Protein AF-A0A6H1ZLU0-F1 (afdb_monomer)

Foldseek 3Di:
DVVLLLLLLCCQLVCLVCQVVLCVLVVHDRDPHSVSSNVVSVVVNVCVVVVVADPVSVVSSVVSSVVCVVVSVVVVVVVVVVVVVVVVVVVVVVVVVVVVVVVVVVVLDPVVVVVLVVVLVVLVVVLVCLVPVVVVVLVVCVVVPPDPVVSVVSVVVSVVVNCVSVVVSVVSVVSVVVVVVCCVVCVVCNPVPVVCVVVVVVVD

Sequence (204 aa):
MAPLILAGLSLLPKIPAIWASVAGLFGKKVPDSIEAAGKLAEELTAVVTSGNISPEAKVELEKIMASHEEEMAKIALEEKRLALEGTKLEYKDVQGVRDLEIAAYQTGDEYIARTRPKLLRDMWTAIRIFIFYVPLCVIAGHTIGLSASVLLAFIGVVEWIGGWLFGTFGAAYLGYSAARSVDKKNPNFKNGSGIINKVVKNLS

Radius of gyration: 28.6 Å; Cα contacts (8 Å, |Δi|>4): 85; chains: 1; bounding box: 48×66×69 Å

Mean predicted aligned error: 15.42 Å

Solvent-accessible surface area (backbone atoms only — not comparable to full-atom values): 11395 Å² total; per-residue (Å²): 119,69,66,60,55,52,55,44,36,74,44,37,45,79,38,73,85,50,36,56,61,56,19,56,72,71,75,44,76,60,57,92,46,52,68,49,26,43,53,50,26,53,55,48,48,51,36,59,73,71,60,75,55,55,74,67,55,49,54,52,50,48,51,58,43,60,77,40,42,71,58,53,51,50,53,55,51,50,51,53,49,52,52,52,49,53,53,48,48,56,52,47,55,55,47,53,55,49,51,54,49,52,52,63,61,69,67,68,48,65,67,60,68,60,45,53,66,48,53,53,51,52,49,53,48,52,50,52,50,47,69,58,48,50,60,50,51,53,52,51,42,54,75,74,63,56,53,70,69,58,53,52,54,50,50,54,54,49,52,53,52,46,52,53,54,55,48,52,47,50,54,54,49,50,53,51,51,54,51,52,52,49,48,67,78,38,70,73,55,87,50,77,64,58,61,54,58,53,53,51,61,73,74,105

Organism: NCBI:txid1070528

Structure (mmCIF, N/CA/C/O backbone):
data_AF-A0A6H1ZLU0-F1
#
_entry.id   AF-A0A6H1ZLU0-F1
#
loop_
_atom_site.group_PDB
_atom_site.id
_atom_site.type_symbol
_atom_site.label_atom_id
_atom_site.label_alt_id
_atom_site.label_comp_id
_atom_site.label_asym_id
_atom_site.label_entity_id
_atom_site.label_seq_id
_atom_site.pdbx_PDB_ins_code
_atom_site.Cartn_x
_atom_site.Cartn_y
_atom_site.Cartn_z
_atom_site.occupancy
_atom_site.B_iso_or_equiv
_atom_site.auth_seq_id
_atom_site.auth_comp_id
_atom_site.auth_asym_id
_atom_site.auth_atom_id
_atom_site.pdbx_PDB_model_num
ATOM 1 N N . MET A 1 1 ? -9.840 -2.701 32.305 1.00 50.56 1 MET A N 1
ATOM 2 C CA . MET A 1 1 ? -10.477 -1.380 32.509 1.00 50.56 1 MET A CA 1
ATOM 3 C C . MET A 1 1 ? -10.082 -0.368 31.430 1.00 50.56 1 MET A C 1
ATOM 5 O O . MET A 1 1 ? -10.958 0.030 30.684 1.00 50.56 1 MET A O 1
ATOM 9 N N . ALA A 1 2 ? -8.795 -0.060 31.209 1.00 60.59 2 ALA A N 1
ATOM 10 C CA . ALA A 1 2 ? -8.358 0.810 30.097 1.00 60.59 2 ALA A CA 1
ATOM 11 C C . ALA A 1 2 ? -8.790 0.416 28.652 1.00 60.59 2 ALA A C 1
ATOM 13 O O . ALA A 1 2 ? -9.053 1.328 27.871 1.00 60.59 2 ALA A O 1
ATOM 14 N N . PRO A 1 3 ? -8.902 -0.874 28.254 1.00 70.31 3 PRO A N 1
ATOM 15 C CA . PRO A 1 3 ? -9.178 -1.211 26.853 1.00 70.31 3 PRO A CA 1
ATOM 16 C C . PRO A 1 3 ? -10.593 -0.848 26.382 1.00 70.31 3 PRO A C 1
ATOM 18 O O . PRO A 1 3 ? -10.756 -0.545 25.207 1.00 70.31 3 PRO A O 1
ATOM 21 N N . LEU A 1 4 ? -11.593 -0.827 27.274 1.00 73.75 4 LEU A N 1
ATOM 22 C CA . LEU A 1 4 ? -12.964 -0.437 26.914 1.00 73.75 4 LEU A CA 1
ATOM 23 C C . LEU A 1 4 ? -13.051 1.070 26.632 1.00 73.75 4 LEU A C 1
ATOM 25 O O . LEU A 1 4 ? -13.640 1.481 25.641 1.00 73.75 4 LEU A O 1
ATOM 29 N N . ILE A 1 5 ? -12.401 1.884 27.471 1.00 78.38 5 ILE A N 1
ATOM 30 C CA . ILE A 1 5 ? -12.330 3.341 27.295 1.00 78.38 5 ILE A CA 1
ATOM 31 C C . ILE A 1 5 ? -11.615 3.684 25.986 1.00 78.38 5 ILE A C 1
ATOM 33 O O . ILE A 1 5 ? -12.104 4.503 25.218 1.00 78.38 5 ILE A O 1
ATOM 37 N N . LEU A 1 6 ? -10.472 3.047 25.717 1.00 81.75 6 LEU A N 1
ATOM 38 C CA . LEU A 1 6 ? -9.698 3.301 24.501 1.00 81.75 6 LEU A CA 1
ATOM 39 C C . LEU A 1 6 ? -10.458 2.870 23.237 1.00 81.75 6 LEU A C 1
ATOM 41 O O . LEU A 1 6 ? -10.492 3.624 22.268 1.00 81.75 6 LEU A O 1
ATOM 45 N N . ALA A 1 7 ? -11.115 1.706 23.263 1.00 79.38 7 ALA A N 1
ATOM 46 C CA . ALA A 1 7 ? -11.955 1.245 22.157 1.00 79.38 7 ALA A CA 1
ATOM 47 C C . ALA A 1 7 ? -13.176 2.153 21.934 1.00 79.38 7 ALA A C 1
ATOM 49 O O . ALA A 1 7 ? -13.537 2.446 20.795 1.00 79.38 7 ALA A O 1
ATOM 50 N N . GLY A 1 8 ? -13.791 2.644 23.010 1.00 80.31 8 GLY A N 1
ATOM 51 C CA . GLY A 1 8 ? -14.908 3.576 22.907 1.00 80.31 8 GLY A CA 1
ATOM 52 C C . GLY A 1 8 ? -14.498 4.948 22.381 1.00 80.31 8 GLY A C 1
ATOM 53 O O . GLY A 1 8 ? -15.178 5.505 21.523 1.00 80.31 8 GLY A O 1
ATOM 54 N N . LEU A 1 9 ? -13.336 5.462 22.798 1.00 85.44 9 LEU A N 1
ATOM 55 C CA . LEU A 1 9 ? -12.782 6.705 22.256 1.00 85.44 9 LEU A CA 1
ATOM 56 C C . LEU A 1 9 ? -12.446 6.579 20.766 1.00 85.44 9 LEU A C 1
ATOM 58 O O . LEU A 1 9 ? -12.761 7.491 20.009 1.00 85.44 9 LEU A O 1
ATOM 62 N N . SER A 1 10 ? -11.901 5.448 20.305 1.00 85.06 10 SER A N 1
ATOM 63 C CA . SER A 1 10 ? -11.643 5.245 18.870 1.00 85.06 10 SER A CA 1
ATOM 64 C C . SER A 1 10 ? -12.917 5.201 18.018 1.00 85.06 10 SER A C 1
ATOM 66 O O . SER A 1 10 ? -12.878 5.511 16.830 1.00 85.06 10 SER A O 1
ATOM 68 N N . LEU A 1 11 ? -14.054 4.847 18.625 1.00 85.81 11 LEU A N 1
ATOM 69 C CA . LEU A 1 11 ? -15.366 4.813 17.975 1.00 85.81 11 LEU A CA 1
ATOM 70 C C . LEU A 1 11 ? -16.158 6.116 18.143 1.00 85.81 11 LEU A C 1
ATOM 72 O O . LEU A 1 11 ? -17.200 6.272 17.505 1.00 85.81 11 LEU A O 1
ATOM 76 N N . LEU A 1 12 ? -15.653 7.078 18.927 1.00 85.75 12 LEU A N 1
ATOM 77 C CA . LEU A 1 12 ? -16.285 8.377 19.165 1.00 85.75 12 LEU A CA 1
ATOM 78 C C . LEU A 1 12 ? -16.767 9.051 17.870 1.00 85.75 12 LEU A C 1
ATOM 80 O O . LEU A 1 12 ? -17.922 9.465 17.842 1.00 85.75 12 LEU A O 1
ATOM 84 N N . PRO A 1 13 ? -15.996 9.108 16.763 1.00 87.50 13 PRO A N 1
ATOM 85 C CA . PRO A 1 13 ? -16.440 9.793 15.544 1.00 87.50 13 PRO A CA 1
ATOM 86 C C . PRO A 1 13 ? -17.675 9.167 14.885 1.00 87.50 13 PRO A C 1
ATOM 88 O O . PRO A 1 13 ? -18.317 9.806 14.056 1.00 87.50 13 PRO A O 1
ATOM 91 N N . LYS A 1 14 ? -18.002 7.921 15.242 1.00 85.69 14 LYS A N 1
ATOM 92 C CA . LYS A 1 14 ? -19.082 7.122 14.654 1.00 85.69 14 LYS A CA 1
ATOM 93 C C . LYS A 1 14 ? -20.323 7.038 15.537 1.00 85.69 14 LYS A C 1
ATOM 95 O O . LYS A 1 14 ? -21.341 6.539 15.072 1.00 85.69 14 LYS A O 1
ATOM 100 N N . ILE A 1 15 ? -20.256 7.548 16.769 1.00 87.25 15 ILE A N 1
ATOM 101 C CA . ILE A 1 15 ? -21.367 7.535 17.727 1.00 87.25 15 ILE A CA 1
ATOM 102 C C . ILE A 1 15 ? -21.670 8.980 18.151 1.00 87.25 15 ILE A C 1
ATOM 104 O O . ILE A 1 15 ? -21.180 9.449 19.179 1.00 87.25 15 ILE A O 1
ATOM 108 N N . PRO A 1 16 ? -22.489 9.724 17.383 1.00 86.56 16 PRO A N 1
ATOM 109 C CA . PRO A 1 16 ? -22.849 11.101 17.723 1.00 86.56 16 PRO A CA 1
ATOM 110 C C . PRO A 1 16 ? -23.526 11.241 19.091 1.00 86.56 16 PRO A C 1
ATOM 112 O O . PRO A 1 16 ? -23.389 12.269 19.753 1.00 86.56 16 PRO A O 1
ATOM 115 N N . ALA A 1 17 ? -24.218 10.190 19.545 1.00 86.69 17 ALA A N 1
ATOM 116 C CA . ALA A 1 17 ? -24.930 10.169 20.819 1.00 86.69 17 ALA A CA 1
ATOM 117 C C . ALA A 1 17 ? -24.014 10.399 22.037 1.00 86.69 17 ALA A C 1
ATOM 119 O O . ALA A 1 17 ? -24.446 11.008 23.015 1.00 86.69 17 ALA A O 1
ATOM 120 N N . ILE A 1 18 ? -22.739 9.990 21.968 1.00 87.50 18 ILE A N 1
ATOM 121 C CA . ILE A 1 18 ? -21.785 10.149 23.080 1.00 87.50 18 ILE A CA 1
ATOM 122 C C . ILE A 1 18 ? -20.974 11.445 23.012 1.00 87.50 18 ILE A C 1
ATOM 124 O O . ILE A 1 18 ? -20.278 11.775 23.972 1.00 87.50 18 ILE A O 1
ATOM 128 N N . TRP A 1 19 ? -21.074 12.221 21.927 1.00 88.81 19 TRP A N 1
ATOM 129 C CA . TRP A 1 19 ? -20.281 13.441 21.735 1.00 88.81 19 TRP A CA 1
ATOM 130 C C . TRP A 1 19 ? -20.508 14.465 22.840 1.00 88.81 19 TRP A C 1
ATOM 132 O O . TRP A 1 19 ? -19.547 14.995 23.393 1.00 88.81 19 TRP A O 1
ATOM 142 N N . ALA A 1 20 ? -21.770 14.727 23.183 1.00 87.06 20 ALA A N 1
ATOM 143 C CA . ALA A 1 20 ? -22.116 15.713 24.200 1.00 87.06 20 ALA A CA 1
ATOM 144 C C . ALA A 1 20 ? -21.637 15.288 25.595 1.00 87.06 20 ALA A C 1
ATOM 146 O O . ALA A 1 20 ? -21.070 16.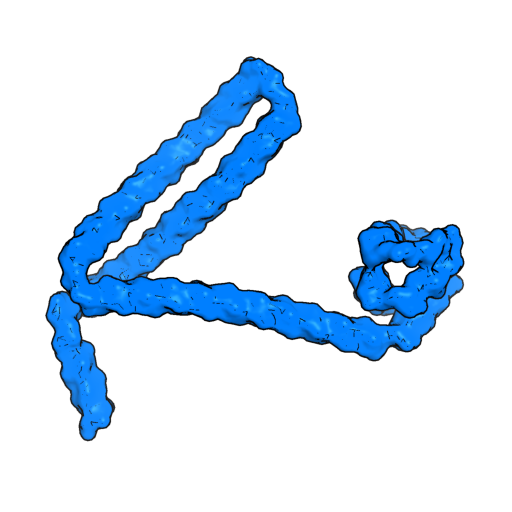099 26.327 1.00 87.06 20 ALA A O 1
ATOM 147 N N . SER A 1 21 ? -21.812 14.011 25.940 1.00 86.25 21 SER A N 1
ATOM 148 C CA . SER A 1 21 ? -21.406 13.459 27.235 1.00 86.25 21 SER A CA 1
ATOM 149 C C . SER A 1 21 ? -19.888 13.436 27.395 1.00 86.25 21 SER A C 1
ATOM 151 O O . SER A 1 21 ? -19.374 13.860 28.426 1.00 86.25 21 SER A O 1
ATOM 153 N N . VAL A 1 22 ? -19.159 13.006 26.362 1.00 86.06 22 VAL A N 1
ATOM 154 C CA . VAL A 1 22 ? -17.693 12.957 26.386 1.00 86.06 22 VAL A CA 1
ATOM 155 C C . VAL A 1 22 ? -17.103 14.368 26.358 1.00 86.06 22 VAL A C 1
ATOM 157 O O . VAL A 1 22 ? -16.240 14.678 27.171 1.00 86.06 22 VAL A O 1
ATOM 160 N N . ALA A 1 23 ? -17.587 15.264 25.494 1.00 86.94 23 ALA A N 1
ATOM 161 C CA . ALA A 1 23 ? -17.099 16.642 25.462 1.00 86.94 23 ALA A CA 1
ATOM 162 C C . ALA A 1 23 ? -17.363 17.373 26.791 1.00 86.94 23 ALA A C 1
ATOM 164 O O . ALA A 1 23 ? -16.467 18.043 27.306 1.00 86.94 23 ALA A O 1
ATOM 165 N N . GLY A 1 24 ? -18.548 17.184 27.385 1.00 86.88 24 GLY A N 1
ATOM 166 C CA . GLY A 1 24 ? -18.913 17.767 28.678 1.00 86.88 24 GLY A CA 1
ATOM 167 C C . GLY A 1 24 ? -18.005 17.315 29.823 1.00 86.88 24 GLY A C 1
ATOM 168 O O . GLY A 1 24 ? -17.557 18.150 30.606 1.00 86.88 24 GLY A O 1
ATOM 169 N N . LEU A 1 25 ? -17.657 16.027 29.868 1.00 87.06 25 LEU A N 1
ATOM 170 C CA . LEU A 1 25 ? -16.793 15.439 30.899 1.00 87.06 25 LEU A CA 1
ATOM 171 C C . LEU A 1 25 ? -15.370 16.020 30.901 1.00 87.06 25 LEU A C 1
ATOM 173 O O . LEU A 1 25 ? -14.733 16.114 31.947 1.00 87.06 25 LEU A O 1
ATOM 177 N N . PHE A 1 26 ? -14.886 16.463 29.740 1.00 85.19 26 PHE A N 1
ATOM 178 C CA . PHE A 1 26 ? -13.562 17.074 29.585 1.00 85.19 26 PHE A CA 1
ATOM 179 C C . PHE A 1 26 ? -13.601 18.603 29.412 1.00 85.19 26 PHE A C 1
ATOM 181 O O . PHE A 1 26 ? -12.574 19.207 29.099 1.00 85.19 26 PHE A O 1
ATOM 188 N N . GLY A 1 27 ? -14.764 19.246 29.584 1.00 85.38 27 GLY A N 1
ATOM 189 C CA . GLY A 1 27 ? -14.923 20.696 29.407 1.00 85.38 27 GLY A CA 1
ATOM 190 C C . GLY A 1 27 ? -14.640 21.184 27.979 1.00 85.38 27 GLY A C 1
ATOM 191 O O . GLY A 1 27 ? -14.242 22.331 27.771 1.00 85.38 27 GLY A O 1
ATOM 192 N N . LYS A 1 28 ? -14.796 20.305 26.986 1.00 88.88 28 LYS A N 1
ATOM 193 C CA . LYS A 1 28 ? -14.563 20.574 25.564 1.00 88.88 28 LYS A CA 1
ATOM 194 C C . LYS A 1 28 ? -15.873 20.949 24.871 1.00 88.88 28 LYS A C 1
ATOM 196 O O . LYS A 1 28 ? -16.968 20.660 25.348 1.00 88.88 28 LYS A O 1
ATOM 201 N N . LYS A 1 29 ? -15.765 21.604 23.712 1.00 88.38 29 LYS A N 1
ATOM 202 C CA . LYS A 1 29 ? -16.929 21.871 22.857 1.00 88.38 29 LYS A CA 1
ATOM 203 C C . LYS A 1 29 ? -17.416 20.570 22.226 1.00 88.38 29 LYS A C 1
ATOM 205 O O . LYS A 1 29 ? -16.601 19.735 21.840 1.00 88.38 29 LYS A O 1
ATOM 210 N N . VAL A 1 30 ? -18.735 20.433 22.105 1.00 89.44 30 VAL A N 1
ATOM 211 C CA . VAL A 1 30 ? -19.344 19.320 21.373 1.00 89.44 30 VAL A CA 1
ATOM 212 C C . VAL A 1 30 ? -18.905 19.420 19.907 1.00 89.44 30 VAL A C 1
ATOM 214 O O . VAL A 1 30 ? -19.050 20.498 19.326 1.00 89.44 30 VAL A O 1
ATOM 217 N N . PRO A 1 31 ? -18.334 18.355 19.322 1.00 89.31 31 PRO A N 1
ATOM 218 C CA . PRO A 1 31 ? -17.963 18.357 17.915 1.00 89.31 31 PRO A CA 1
ATOM 219 C C . PRO A 1 31 ? -19.203 18.512 17.026 1.00 89.31 31 PRO A C 1
ATOM 221 O O . PRO A 1 31 ? -20.269 17.976 17.315 1.00 89.31 31 PRO A O 1
ATOM 224 N N . ASP A 1 32 ? -19.053 19.264 15.941 1.00 89.31 32 ASP A N 1
ATOM 225 C CA . ASP A 1 32 ? -20.080 19.537 14.927 1.00 89.31 32 ASP A CA 1
ATOM 226 C C . ASP A 1 32 ? -19.940 18.644 13.682 1.00 89.31 32 ASP A C 1
ATOM 228 O O . ASP A 1 32 ? -20.815 18.615 12.818 1.00 89.31 32 ASP A O 1
ATOM 232 N N . SER A 1 33 ? -18.837 17.900 13.593 1.00 89.81 33 SER A N 1
ATOM 233 C CA . SER A 1 33 ? -18.461 17.068 12.455 1.00 89.81 33 SER A CA 1
ATOM 234 C C . SER A 1 33 ? -17.703 15.818 12.904 1.00 89.81 33 SER A C 1
ATOM 236 O O . SER A 1 33 ? -17.087 15.785 13.972 1.00 89.81 33 SER A O 1
ATOM 238 N N . ILE A 1 34 ? -17.704 14.791 12.050 1.00 85.94 34 ILE A N 1
ATOM 239 C CA . ILE A 1 34 ? -16.965 13.537 12.272 1.00 85.94 34 ILE A CA 1
ATOM 240 C C . ILE A 1 34 ? -15.458 13.811 12.408 1.00 85.94 34 ILE A C 1
ATOM 242 O O . ILE A 1 34 ? -14.796 13.216 13.253 1.00 85.94 34 ILE A O 1
ATOM 246 N N . GLU A 1 35 ? -14.915 14.753 11.632 1.00 86.88 35 GLU A N 1
ATOM 247 C CA . GLU A 1 35 ? -13.503 15.149 11.715 1.00 86.88 35 GLU A CA 1
ATOM 248 C C . GLU A 1 35 ? -13.164 15.816 13.056 1.00 86.88 35 GLU A C 1
ATOM 250 O O . GLU A 1 35 ? -12.135 15.507 13.660 1.00 86.88 35 GLU A O 1
ATOM 255 N N . ALA A 1 36 ? -14.036 16.698 13.558 1.00 86.69 36 ALA A N 1
ATOM 256 C CA . ALA A 1 36 ? -13.869 17.313 14.873 1.00 86.69 36 ALA A CA 1
ATOM 257 C C . ALA A 1 36 ? -13.975 16.276 16.003 1.00 86.69 36 ALA A C 1
ATOM 259 O O . ALA A 1 36 ? -13.201 16.325 16.960 1.00 86.69 36 ALA A O 1
ATOM 260 N N . ALA A 1 37 ? -14.882 15.305 15.871 1.00 85.31 37 ALA A N 1
ATOM 261 C CA . ALA A 1 37 ? -14.988 14.184 16.799 1.00 85.31 37 ALA A CA 1
ATOM 262 C C . ALA A 1 37 ? -13.749 13.269 16.746 1.00 85.31 37 ALA A C 1
ATOM 264 O O . ALA A 1 37 ? -13.305 12.794 17.786 1.00 85.31 37 ALA A O 1
ATOM 265 N N . GLY A 1 38 ? -13.142 13.081 15.568 1.00 86.25 38 GLY A N 1
ATOM 266 C CA . GLY A 1 38 ? -11.864 12.377 15.390 1.00 86.25 38 GLY A CA 1
ATOM 267 C C . GLY A 1 38 ? -10.716 13.041 16.140 1.00 86.25 38 GLY A C 1
ATOM 268 O O . GLY A 1 38 ? -10.030 12.392 16.924 1.00 86.25 38 GLY A O 1
ATOM 269 N N . LYS A 1 39 ? -10.566 14.359 15.988 1.00 88.06 39 LYS A N 1
ATOM 270 C CA . LYS A 1 39 ? -9.548 15.127 16.723 1.00 88.06 39 LYS A CA 1
ATOM 271 C C . LYS A 1 39 ? -9.773 15.081 18.233 1.00 88.06 39 LYS A C 1
ATOM 273 O O . LYS A 1 39 ? -8.826 14.897 18.991 1.00 88.06 39 LYS A O 1
ATOM 278 N N . LEU A 1 40 ? -11.029 15.191 18.674 1.00 88.00 40 LEU A N 1
ATOM 279 C CA . LEU A 1 40 ? -11.378 15.053 20.087 1.00 88.00 40 LEU A CA 1
ATOM 280 C C . LEU A 1 40 ? -11.014 13.656 20.616 1.00 88.00 40 LEU A C 1
ATOM 282 O O . LEU A 1 40 ? -10.435 13.547 21.692 1.00 88.00 40 LEU A O 1
ATO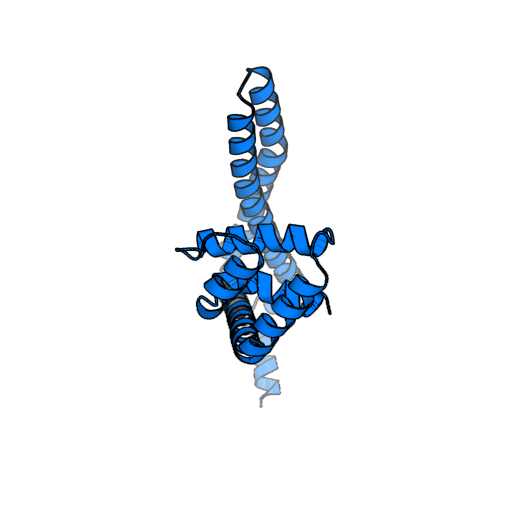M 286 N N . ALA A 1 41 ? -11.296 12.594 19.860 1.00 87.81 41 ALA A N 1
ATOM 287 C CA . ALA A 1 41 ? -10.926 11.230 20.226 1.00 87.81 41 ALA A CA 1
ATOM 288 C C . ALA A 1 41 ? -9.410 11.052 20.395 1.00 87.81 41 ALA A C 1
ATOM 290 O O . ALA A 1 41 ? -8.976 10.450 21.377 1.00 87.81 41 ALA A O 1
ATOM 291 N N . GLU A 1 42 ? -8.605 11.588 19.476 1.00 88.12 42 GLU A N 1
ATOM 292 C CA . GLU A 1 42 ? -7.139 11.534 19.544 1.00 88.12 42 GLU A CA 1
ATOM 293 C C . GLU A 1 42 ? -6.596 12.289 20.765 1.00 88.12 42 GLU A C 1
ATOM 295 O O . GLU A 1 42 ? -5.795 11.741 21.529 1.00 88.12 42 GLU A O 1
ATOM 300 N N . GLU A 1 43 ? -7.083 13.513 21.000 1.00 86.56 43 GLU A N 1
ATOM 301 C CA . GLU A 1 43 ? -6.717 14.318 22.170 1.00 86.56 43 GLU A CA 1
ATOM 302 C C . GLU A 1 43 ? -7.035 13.581 23.477 1.00 86.56 43 GLU A C 1
ATOM 304 O O . GLU A 1 43 ? -6.190 13.474 24.368 1.00 86.56 43 GLU A O 1
ATOM 309 N N . LEU A 1 44 ? -8.246 13.032 23.591 1.00 86.31 44 LEU A N 1
ATOM 310 C CA . LEU A 1 44 ? -8.682 12.320 24.791 1.00 86.31 44 LEU A CA 1
ATOM 311 C C . LEU A 1 44 ? -7.945 10.996 24.977 1.00 86.31 44 LEU A C 1
ATOM 313 O O . LEU A 1 44 ? -7.607 10.635 26.103 1.00 86.31 44 LEU A O 1
ATOM 317 N N . THR A 1 45 ? -7.625 10.299 23.889 1.00 87.25 45 THR A N 1
ATOM 318 C CA . THR A 1 45 ? -6.809 9.080 23.929 1.00 87.25 45 THR A CA 1
ATOM 319 C C . THR A 1 45 ? -5.422 9.380 24.493 1.00 87.25 45 THR A C 1
ATOM 321 O O . THR A 1 45 ? -4.934 8.634 25.346 1.00 87.25 45 THR A O 1
ATOM 324 N N . ALA A 1 46 ? -4.803 10.498 24.102 1.00 86.31 46 ALA A N 1
ATOM 325 C CA . ALA A 1 46 ? -3.521 10.928 24.655 1.00 86.31 46 ALA A CA 1
ATOM 326 C C . ALA A 1 46 ? -3.614 11.268 26.156 1.00 86.31 46 ALA A C 1
ATOM 328 O O . ALA A 1 46 ? -2.749 10.867 26.941 1.00 86.31 46 ALA A O 1
ATOM 329 N N . VAL A 1 47 ? -4.685 11.944 26.587 1.00 84.69 47 VAL A N 1
ATOM 330 C CA . VAL A 1 47 ? -4.933 12.270 28.006 1.00 84.69 47 VAL A CA 1
ATOM 331 C C . VAL A 1 47 ? -5.145 11.005 28.848 1.00 84.69 47 VAL A C 1
ATOM 333 O O . VAL A 1 47 ? -4.537 10.857 29.908 1.00 84.69 47 VAL A O 1
ATOM 336 N N . VAL A 1 48 ? -5.945 10.054 28.360 1.00 84.19 48 VAL A N 1
ATOM 337 C CA . VAL A 1 48 ? -6.213 8.781 29.051 1.00 84.19 48 VAL A CA 1
ATOM 338 C C . VAL A 1 48 ? -4.956 7.913 29.129 1.00 84.19 48 VAL A C 1
ATOM 340 O O . VAL A 1 48 ? -4.674 7.333 30.176 1.00 84.19 48 VAL A O 1
ATOM 343 N N . THR A 1 49 ? -4.169 7.847 28.052 1.00 84.44 49 THR A N 1
ATOM 344 C CA . THR A 1 49 ? -2.950 7.018 27.994 1.00 84.44 49 THR A CA 1
ATOM 345 C C . THR A 1 49 ? -1.813 7.603 28.833 1.00 84.44 49 THR A C 1
ATOM 347 O O . THR A 1 49 ? -1.042 6.855 29.428 1.00 84.44 49 THR A O 1
ATOM 350 N N . SER A 1 50 ? -1.735 8.934 28.942 1.00 83.56 50 SER A N 1
ATOM 351 C CA . SER A 1 50 ? -0.775 9.620 29.821 1.00 83.56 50 SER A CA 1
ATOM 352 C C . SER A 1 50 ? -1.151 9.568 31.306 1.00 83.56 50 SER A C 1
ATOM 354 O O . SER A 1 50 ? -0.381 10.034 32.141 1.00 83.56 50 SER A O 1
ATOM 356 N N . GLY A 1 51 ? -2.311 8.997 31.654 1.00 80.06 51 GLY A N 1
ATOM 357 C CA . GLY A 1 51 ? -2.782 8.904 33.037 1.00 80.06 51 GLY A CA 1
ATOM 358 C C . GLY A 1 51 ? -3.259 10.236 33.624 1.00 80.06 51 GLY A C 1
ATOM 359 O O . GLY A 1 51 ? -3.552 10.299 34.813 1.00 80.06 51 GLY A O 1
ATOM 360 N N . ASN A 1 52 ? -3.387 11.283 32.803 1.00 81.44 52 ASN A N 1
ATOM 361 C CA . ASN A 1 52 ? -3.816 12.626 33.203 1.00 81.44 52 ASN A CA 1
ATOM 362 C C . ASN A 1 52 ? -5.349 12.759 33.259 1.00 81.44 52 ASN A C 1
ATOM 364 O O . ASN A 1 52 ? -5.918 13.753 32.814 1.00 81.44 52 ASN A O 1
ATOM 368 N N . ILE A 1 53 ? -6.030 11.744 33.791 1.00 82.94 53 ILE A N 1
ATOM 369 C CA . ILE A 1 53 ? -7.483 11.735 33.977 1.00 82.94 53 ILE A CA 1
ATOM 370 C C . ILE A 1 53 ? -7.805 11.566 35.461 1.00 82.94 53 ILE A C 1
ATOM 372 O O . ILE A 1 53 ? -7.214 10.717 36.132 1.00 82.94 53 ILE A O 1
ATOM 376 N N . SER A 1 54 ? -8.735 12.370 35.988 1.00 83.81 54 SER A N 1
ATOM 377 C CA . SER A 1 54 ? -9.167 12.202 37.379 1.00 83.81 54 SER A CA 1
ATOM 378 C C . SER A 1 54 ? -9.905 10.860 37.549 1.00 83.81 54 SER A C 1
ATOM 380 O O . SER A 1 54 ? -10.548 10.381 36.606 1.00 83.81 54 SER A O 1
ATOM 382 N N . PRO A 1 55 ? -9.832 10.226 38.733 1.00 82.44 55 PRO A N 1
ATOM 383 C CA . PRO A 1 55 ? -10.570 8.996 39.016 1.00 82.44 55 PRO A CA 1
ATOM 384 C C . PRO A 1 55 ? -12.081 9.130 38.774 1.00 82.44 55 PRO A C 1
ATOM 386 O O . PRO A 1 55 ? -12.700 8.207 38.249 1.00 82.44 55 PRO A O 1
ATOM 389 N N . GLU A 1 56 ? -12.662 10.285 39.098 1.00 83.81 56 GLU A N 1
ATOM 390 C CA . GLU A 1 56 ? -14.082 10.595 38.908 1.00 83.81 56 GLU A CA 1
ATOM 391 C C . GLU A 1 56 ? -14.438 10.650 37.417 1.00 83.81 56 GLU A C 1
ATOM 393 O O . GLU A 1 56 ? -15.363 9.968 36.971 1.00 83.81 56 GLU A O 1
ATOM 398 N N . ALA A 1 57 ? -13.635 11.375 36.633 1.00 82.19 57 ALA A N 1
ATOM 399 C CA . ALA A 1 57 ? -13.781 11.471 35.182 1.00 82.19 57 ALA A CA 1
ATOM 400 C C . ALA A 1 57 ? -13.655 10.097 34.503 1.00 82.19 57 ALA A C 1
ATOM 402 O O . ALA A 1 57 ? -14.373 9.787 33.555 1.00 82.19 57 ALA A O 1
ATOM 403 N N . LYS A 1 58 ? -12.778 9.229 35.015 1.00 83.06 58 LYS A N 1
ATOM 404 C CA . LYS A 1 58 ? -12.625 7.863 34.507 1.00 83.06 58 LYS A CA 1
ATOM 405 C C . LYS A 1 58 ? -13.873 7.011 34.748 1.00 83.06 58 LYS A C 1
ATOM 407 O O . LYS A 1 58 ? -14.302 6.313 33.835 1.00 83.06 58 LYS A O 1
ATOM 412 N N . VAL A 1 59 ? -14.463 7.073 35.942 1.00 85.75 59 VAL A N 1
ATOM 413 C CA . VAL A 1 59 ? -15.671 6.299 36.284 1.00 85.75 59 VAL A CA 1
ATOM 414 C C . VAL A 1 59 ? -16.883 6.775 35.481 1.00 85.75 59 VAL A C 1
ATOM 416 O O . VAL A 1 59 ? -17.682 5.960 35.022 1.00 85.75 59 VAL A O 1
ATOM 419 N N . GLU A 1 60 ? -17.036 8.084 35.288 1.00 85.38 60 GLU A N 1
ATOM 420 C CA . GLU A 1 60 ? -18.111 8.621 34.448 1.00 85.38 60 GLU A CA 1
ATOM 421 C C . GLU A 1 60 ? -17.929 8.254 32.975 1.00 85.38 60 GLU A C 1
ATOM 423 O O . GLU A 1 60 ? -18.889 7.837 32.325 1.00 85.38 60 GLU A O 1
ATOM 428 N N . LEU A 1 61 ? -16.697 8.314 32.464 1.00 84.69 61 LEU A N 1
ATOM 429 C CA . LEU A 1 61 ? -16.391 7.882 31.106 1.00 84.69 61 LEU A CA 1
ATOM 430 C C . LEU A 1 61 ? -16.683 6.388 30.923 1.00 84.69 61 LEU A C 1
ATOM 432 O O . LEU A 1 61 ? -17.287 6.005 29.927 1.00 84.69 61 LEU A O 1
ATOM 436 N N . GLU A 1 62 ? -16.340 5.544 31.900 1.00 85.44 62 GLU A N 1
ATOM 437 C CA . GLU A 1 62 ? -16.694 4.120 31.884 1.00 85.44 62 GLU A CA 1
ATOM 438 C C . GLU A 1 62 ? -18.210 3.903 31.839 1.00 85.44 62 GLU A C 1
ATOM 440 O O . GLU A 1 62 ? -18.670 3.059 31.075 1.00 85.44 62 GLU A O 1
ATOM 445 N N . LYS A 1 63 ? -19.002 4.683 32.584 1.00 87.19 63 LYS A N 1
ATOM 446 C CA . LYS A 1 63 ? -20.472 4.602 32.531 1.00 87.19 63 LYS A CA 1
ATOM 447 C C . LYS A 1 63 ? -21.034 5.007 31.170 1.00 87.19 63 LYS A C 1
ATOM 449 O O . LYS A 1 63 ? -21.947 4.346 30.684 1.00 87.19 63 LYS A O 1
ATOM 454 N N . ILE A 1 64 ? -20.497 6.068 30.563 1.00 86.00 64 ILE A N 1
ATOM 455 C CA . ILE A 1 64 ? -20.904 6.530 29.226 1.00 86.00 64 ILE A CA 1
ATOM 456 C C . ILE A 1 64 ? -20.586 5.465 28.172 1.00 86.00 64 ILE A C 1
ATOM 458 O O . ILE A 1 64 ? -21.406 5.196 27.297 1.00 86.00 64 ILE A O 1
ATOM 462 N N . MET A 1 65 ? -19.413 4.835 28.268 1.00 84.81 65 MET A N 1
ATOM 463 C CA . MET A 1 65 ? -19.025 3.764 27.351 1.00 84.81 65 MET A CA 1
ATOM 464 C C . MET A 1 65 ? -19.865 2.503 27.587 1.00 84.81 65 MET A C 1
ATOM 466 O O . MET A 1 65 ? -20.355 1.913 26.633 1.00 84.81 65 MET A O 1
ATOM 470 N N . ALA A 1 66 ? -20.109 2.117 28.840 1.00 85.69 66 ALA A N 1
ATOM 471 C CA . ALA A 1 66 ? -20.942 0.960 29.167 1.00 85.69 66 ALA A CA 1
ATOM 472 C C . ALA A 1 66 ? -22.393 1.123 28.680 1.00 85.69 66 ALA A C 1
ATOM 474 O O . ALA A 1 66 ? -22.988 0.164 28.198 1.00 85.69 66 ALA A O 1
ATOM 475 N N . SER A 1 67 ? -22.964 2.333 28.735 1.00 85.50 67 SER A N 1
ATOM 476 C CA . SER A 1 67 ? -24.326 2.572 28.236 1.00 85.50 67 SER A CA 1
ATOM 477 C C . SER A 1 67 ? -24.457 2.471 26.712 1.00 85.50 67 SER A C 1
ATOM 479 O O . SER A 1 67 ? -25.568 2.295 26.220 1.00 85.50 67 SER A O 1
ATOM 481 N N . HIS A 1 68 ? -23.340 2.524 25.979 1.00 85.62 68 HIS A N 1
ATOM 482 C CA . HIS A 1 68 ? -23.289 2.396 24.520 1.00 85.62 68 HIS A CA 1
ATOM 483 C C . HIS A 1 68 ? -22.516 1.147 24.068 1.00 85.62 68 HIS A C 1
ATOM 485 O O . HIS A 1 68 ? -22.133 1.039 22.903 1.00 85.62 68 HIS A O 1
ATOM 491 N N . GLU A 1 69 ? -22.283 0.185 24.967 1.00 82.94 69 GLU A N 1
ATOM 492 C CA . GLU A 1 69 ? -21.490 -1.014 24.677 1.00 82.94 69 GLU A CA 1
ATOM 493 C C . GLU A 1 69 ? -22.073 -1.826 23.515 1.00 82.94 69 GLU A C 1
ATOM 495 O O . GLU A 1 69 ? -21.336 -2.244 22.621 1.00 82.94 69 GLU A O 1
ATOM 500 N N . GLU A 1 70 ? -23.398 -1.983 23.465 1.00 84.00 70 GLU A N 1
ATOM 501 C CA . GLU A 1 70 ? -24.066 -2.696 22.373 1.00 84.00 70 GLU A CA 1
ATOM 502 C C . GLU A 1 70 ? -23.895 -2.002 21.015 1.00 84.00 70 GLU A C 1
ATOM 504 O O . GLU A 1 70 ? -23.723 -2.668 19.992 1.00 84.00 70 GLU A O 1
ATOM 509 N N . GLU A 1 71 ? -23.943 -0.670 20.982 1.00 83.94 71 GLU A N 1
ATOM 510 C CA . GLU A 1 71 ? -23.781 0.110 19.754 1.00 83.94 71 GLU A CA 1
ATOM 511 C C . GLU A 1 71 ? -22.328 0.064 19.269 1.00 83.94 71 GLU A C 1
ATOM 513 O O . GLU A 1 71 ? -22.071 -0.230 18.100 1.00 83.94 71 GLU A O 1
ATOM 518 N N . MET A 1 72 ? -21.369 0.222 20.187 1.00 82.25 72 MET A N 1
ATOM 519 C CA . MET A 1 72 ? -19.943 0.048 19.904 1.00 82.25 72 MET A CA 1
ATOM 520 C C . MET A 1 72 ? -19.631 -1.357 19.379 1.00 82.25 72 MET A C 1
ATOM 522 O O . MET A 1 72 ? -18.887 -1.505 18.408 1.00 82.25 72 MET A O 1
ATOM 526 N N . ALA A 1 73 ? -20.225 -2.395 19.975 1.00 84.44 73 ALA A N 1
ATOM 527 C CA . ALA A 1 73 ? -20.041 -3.775 19.539 1.00 84.44 73 ALA A CA 1
ATOM 528 C C . ALA A 1 73 ? -20.600 -4.015 18.127 1.00 84.44 73 ALA A C 1
ATOM 530 O O . ALA A 1 73 ? -19.963 -4.705 17.326 1.00 84.44 73 ALA A O 1
ATOM 531 N N . LYS A 1 74 ? -21.756 -3.424 17.791 1.00 86.69 74 LYS A N 1
ATOM 532 C CA . LYS A 1 74 ? -22.338 -3.496 16.440 1.00 86.69 74 LYS A CA 1
ATOM 533 C C . LYS A 1 74 ? -21.434 -2.834 15.405 1.00 86.69 74 LYS A C 1
ATOM 535 O O . LYS A 1 74 ? -21.111 -3.472 14.406 1.00 86.69 74 LYS A O 1
ATOM 540 N N . ILE A 1 75 ? -20.970 -1.614 15.676 1.00 85.00 75 ILE A N 1
ATOM 541 C CA . ILE A 1 75 ? -20.080 -0.876 14.769 1.00 85.00 75 ILE A CA 1
ATOM 542 C C . ILE A 1 75 ? -18.766 -1.643 14.569 1.00 85.00 75 ILE A C 1
ATOM 544 O O . ILE A 1 75 ? -18.333 -1.843 13.436 1.00 85.00 75 ILE A O 1
ATOM 548 N N . ALA A 1 76 ? -18.167 -2.162 15.644 1.00 82.25 76 ALA A N 1
ATOM 549 C CA . ALA A 1 76 ? -16.928 -2.935 15.559 1.00 82.25 76 ALA A CA 1
ATOM 550 C C . ALA A 1 76 ? -17.087 -4.243 14.755 1.00 82.25 76 ALA A C 1
ATOM 552 O O . ALA A 1 76 ? -16.168 -4.665 14.047 1.00 82.25 76 ALA A O 1
ATOM 553 N N . LEU A 1 77 ? -18.240 -4.913 14.854 1.00 86.69 77 LEU A N 1
ATOM 554 C CA . LEU A 1 77 ? -18.539 -6.098 14.044 1.00 86.69 77 LEU A CA 1
ATOM 555 C C . LEU A 1 77 ? -18.739 -5.748 12.569 1.00 86.69 77 LEU A C 1
ATOM 557 O O . LEU A 1 77 ? -18.269 -6.484 11.699 1.00 86.69 77 LEU A O 1
ATOM 561 N N . GLU A 1 78 ? -19.411 -4.636 12.284 1.00 87.31 78 GLU A N 1
ATOM 562 C CA . GLU A 1 78 ? -19.630 -4.158 10.923 1.00 87.31 78 GLU A CA 1
ATOM 563 C C . GLU A 1 78 ? -18.314 -3.767 10.241 1.00 87.31 78 GLU A C 1
ATOM 565 O O . GLU A 1 78 ? -18.060 -4.197 9.117 1.00 87.31 78 GLU A O 1
ATOM 570 N N . GLU A 1 79 ? -17.409 -3.079 10.941 1.00 82.25 79 GLU A N 1
ATOM 571 C CA . GLU A 1 79 ? -16.062 -2.777 10.438 1.00 82.25 79 GLU A CA 1
ATOM 572 C C . GLU A 1 79 ? -15.269 -4.036 10.100 1.00 82.25 79 GLU A C 1
ATOM 574 O O . GLU A 1 79 ? -14.676 -4.135 9.025 1.00 82.25 79 GLU A O 1
ATOM 579 N N . LYS A 1 80 ? -15.283 -5.035 10.992 1.00 83.44 80 LYS A N 1
ATOM 580 C CA . LYS A 1 80 ? -14.620 -6.318 10.729 1.00 83.44 80 LYS A CA 1
ATOM 581 C C . LYS A 1 80 ? -15.212 -7.016 9.513 1.00 83.44 80 LYS A C 1
ATOM 583 O O . LYS A 1 80 ? -14.473 -7.620 8.737 1.00 83.44 80 LYS A O 1
ATOM 588 N N . ARG A 1 81 ? -16.532 -6.943 9.339 1.00 87.81 81 ARG A N 1
ATOM 589 C CA . ARG A 1 81 ? -17.216 -7.520 8.183 1.00 87.81 81 ARG A CA 1
ATOM 590 C C . ARG A 1 81 ? -16.812 -6.812 6.891 1.00 87.81 81 ARG A C 1
ATOM 592 O O . ARG A 1 81 ? -16.453 -7.504 5.942 1.00 87.81 81 ARG A O 1
ATOM 599 N N . LEU A 1 82 ? -16.823 -5.480 6.872 1.00 83.88 82 LEU A N 1
ATOM 600 C CA . LEU A 1 82 ? -16.426 -4.674 5.715 1.00 83.88 82 LEU A CA 1
ATOM 601 C C . LEU A 1 82 ? -14.955 -4.888 5.351 1.00 83.88 82 LEU A C 1
ATOM 603 O O . LEU A 1 82 ? -14.640 -5.078 4.181 1.00 83.88 82 LEU A O 1
ATOM 607 N N . ALA A 1 83 ? -14.063 -4.938 6.343 1.00 81.44 83 ALA A N 1
ATOM 608 C CA . ALA A 1 83 ? -12.652 -5.238 6.122 1.00 81.44 83 ALA A CA 1
ATOM 609 C C . ALA A 1 83 ? -12.469 -6.623 5.482 1.00 81.44 83 ALA A C 1
ATOM 611 O O . ALA A 1 83 ? -11.763 -6.770 4.488 1.00 81.44 83 ALA A O 1
ATOM 612 N N . LEU A 1 84 ? -13.162 -7.639 6.005 1.00 84.25 84 LEU A N 1
ATOM 613 C CA . LEU A 1 84 ? -13.097 -9.001 5.481 1.00 84.25 84 LEU A CA 1
ATOM 614 C C . LEU A 1 84 ? -13.697 -9.109 4.070 1.00 84.25 84 LEU A C 1
ATOM 616 O O . LEU A 1 84 ? -13.213 -9.890 3.251 1.00 84.25 84 LEU A O 1
ATOM 620 N N . GLU A 1 85 ? -14.743 -8.341 3.775 1.00 83.19 85 GLU A N 1
ATOM 621 C CA . GLU A 1 85 ? -15.331 -8.244 2.440 1.00 83.19 85 GLU A CA 1
ATOM 622 C C . GLU A 1 85 ? -14.388 -7.559 1.445 1.00 83.19 85 GLU A C 1
ATOM 624 O O . GLU A 1 85 ? -14.174 -8.102 0.362 1.00 83.19 85 GLU A O 1
ATOM 629 N N . GLY A 1 86 ? -13.742 -6.456 1.836 1.00 77.06 86 GLY A N 1
ATOM 630 C CA . GLY A 1 86 ? -12.709 -5.795 1.036 1.00 77.06 86 GLY A CA 1
ATOM 631 C C . GLY A 1 86 ? -11.561 -6.743 0.692 1.00 77.06 86 GLY A C 1
ATOM 632 O O . GLY A 1 86 ? -11.244 -6.941 -0.478 1.00 77.06 86 GLY A O 1
ATOM 633 N N . THR A 1 87 ? -11.028 -7.453 1.689 1.00 72.50 87 THR A N 1
ATOM 634 C CA . THR A 1 87 ? -9.985 -8.463 1.464 1.00 72.50 87 THR A CA 1
ATOM 635 C C . THR A 1 87 ? -10.464 -9.600 0.550 1.00 72.50 87 THR A C 1
ATOM 637 O O . THR A 1 87 ? -9.714 -10.088 -0.292 1.00 72.50 87 THR A O 1
ATOM 640 N N . LYS A 1 88 ? -11.724 -10.045 0.668 1.00 73.81 88 LYS A N 1
ATOM 641 C CA . LYS A 1 88 ? -12.292 -11.066 -0.232 1.00 73.81 88 LYS A CA 1
ATOM 642 C C . LYS A 1 88 ? -12.393 -10.586 -1.677 1.00 73.81 88 LYS A C 1
ATOM 644 O O . LYS A 1 88 ? -12.200 -11.402 -2.577 1.00 73.81 88 LYS A O 1
ATOM 649 N N . LEU A 1 89 ? -12.733 -9.318 -1.898 1.00 70.00 89 LEU A N 1
ATOM 650 C CA . LEU A 1 89 ? -12.776 -8.726 -3.235 1.00 70.00 89 LEU A CA 1
ATOM 651 C C . LEU A 1 89 ? -11.373 -8.682 -3.846 1.00 70.00 89 LEU A C 1
ATOM 653 O O . LEU A 1 89 ? -11.191 -9.192 -4.946 1.00 70.00 89 LEU A O 1
ATOM 657 N N . GLU A 1 90 ? -10.371 -8.234 -3.088 1.00 66.06 90 GLU A N 1
ATOM 658 C CA . GLU A 1 90 ? -8.967 -8.266 -3.522 1.00 66.06 90 GLU A CA 1
ATOM 659 C C . GLU A 1 90 ? -8.513 -9.690 -3.889 1.00 66.06 90 GLU A C 1
ATOM 661 O O . GLU A 1 90 ? -7.909 -9.908 -4.940 1.00 66.06 90 GLU A O 1
ATOM 666 N N . TYR A 1 91 ? -8.860 -10.696 -3.076 1.00 64.69 91 TYR A N 1
ATOM 667 C CA . TYR A 1 91 ? -8.554 -12.093 -3.399 1.00 64.69 91 TYR A CA 1
ATOM 668 C C . TYR A 1 91 ? -9.250 -12.581 -4.674 1.00 64.69 91 TYR A C 1
ATOM 670 O O . TYR A 1 91 ? -8.644 -13.337 -5.436 1.00 64.69 91 TYR A O 1
ATOM 678 N N . LYS A 1 92 ? -10.506 -12.182 -4.914 1.00 67.25 92 LYS A N 1
ATOM 679 C CA . LYS A 1 92 ? -11.239 -12.541 -6.137 1.00 67.25 92 LYS A CA 1
ATOM 680 C C . LYS A 1 92 ? -10.608 -11.917 -7.375 1.00 67.25 92 LYS A C 1
ATOM 682 O O . LYS A 1 92 ? -10.459 -12.617 -8.373 1.00 67.25 92 LYS A O 1
ATOM 687 N N . ASP A 1 93 ? -10.188 -10.660 -7.299 1.00 66.94 93 ASP A N 1
ATOM 688 C CA . ASP A 1 93 ? -9.536 -9.978 -8.419 1.00 66.94 93 ASP A CA 1
ATOM 689 C C . ASP A 1 93 ? -8.189 -10.632 -8.752 1.00 66.94 93 ASP A C 1
ATOM 691 O O . ASP A 1 93 ? -7.894 -10.917 -9.916 1.00 66.94 93 ASP A O 1
ATOM 695 N N . VAL A 1 94 ? -7.407 -10.995 -7.730 1.00 64.31 94 VAL A N 1
ATOM 696 C CA . VAL A 1 94 ? -6.152 -11.745 -7.906 1.00 64.31 94 VAL A CA 1
ATOM 697 C C . VAL A 1 94 ? -6.399 -13.132 -8.511 1.00 64.31 94 VAL A C 1
ATOM 699 O O . VAL A 1 94 ? -5.635 -13.577 -9.371 1.00 64.31 94 VAL A O 1
ATOM 702 N N . GLN A 1 95 ? -7.466 -13.825 -8.100 1.00 61.03 95 GLN A N 1
ATOM 703 C CA . GLN A 1 95 ? -7.846 -15.112 -8.693 1.00 61.03 95 GLN A CA 1
ATOM 704 C C . GLN A 1 95 ? -8.285 -14.969 -10.154 1.00 61.03 95 GLN A C 1
ATOM 706 O O . GLN A 1 95 ? -7.828 -15.746 -10.986 1.00 61.03 95 GLN A O 1
ATOM 711 N N . GLY A 1 96 ? -9.079 -13.951 -10.495 1.00 65.12 96 GLY A N 1
ATOM 712 C CA . GLY A 1 96 ? -9.514 -13.700 -11.871 1.00 65.12 96 GLY A CA 1
ATOM 713 C C . GLY A 1 96 ? -8.345 -13.434 -12.823 1.00 65.12 96 GLY A C 1
ATOM 714 O O . GLY A 1 96 ? -8.293 -13.998 -13.916 1.00 65.12 96 GLY A O 1
ATOM 715 N N . VAL A 1 97 ? -7.354 -12.648 -12.388 1.00 60.53 97 VAL A N 1
ATOM 716 C CA . VAL A 1 97 ? -6.117 -12.423 -13.160 1.00 60.53 97 VAL A CA 1
ATOM 717 C C . VAL A 1 97 ? -5.339 -13.726 -13.342 1.00 60.53 97 VAL A C 1
ATOM 719 O O . VAL A 1 97 ? -4.869 -14.013 -14.444 1.00 60.53 97 VAL A O 1
ATOM 722 N N . ARG A 1 98 ? -5.241 -14.548 -12.291 1.00 64.12 98 ARG A N 1
ATOM 723 C CA . ARG A 1 98 ? -4.564 -15.847 -12.351 1.00 64.12 98 ARG A CA 1
ATOM 724 C C . ARG A 1 98 ? -5.259 -16.817 -13.308 1.00 64.12 98 ARG A C 1
ATOM 726 O O . ARG A 1 98 ? -4.573 -17.491 -14.073 1.00 64.12 98 ARG A O 1
ATOM 733 N N . ASP A 1 99 ? -6.585 -16.885 -13.288 1.00 65.44 99 ASP A N 1
ATOM 734 C CA . ASP A 1 99 ? -7.365 -17.775 -14.154 1.00 65.44 99 ASP A CA 1
ATOM 735 C C . ASP A 1 99 ? -7.272 -17.352 -15.624 1.00 65.44 99 ASP A C 1
ATOM 737 O O . ASP A 1 99 ? -7.101 -18.203 -16.498 1.00 65.44 99 ASP A O 1
ATOM 741 N N . LEU A 1 100 ? -7.279 -16.043 -15.900 1.00 67.62 100 LEU A N 1
ATOM 742 C CA . LEU A 1 100 ? -7.001 -15.504 -17.233 1.00 67.62 100 LEU A CA 1
ATOM 743 C C . LEU A 1 100 ? -5.583 -15.845 -17.701 1.00 67.62 100 LEU A C 1
ATOM 745 O O . LEU A 1 100 ? -5.390 -16.227 -18.856 1.00 67.62 100 LEU A O 1
ATOM 749 N N . GLU A 1 101 ? -4.590 -15.759 -16.813 1.00 62.19 101 GLU A N 1
ATOM 750 C CA . GLU A 1 101 ? -3.223 -16.171 -17.128 1.00 62.19 101 GLU A CA 1
ATOM 751 C C . GLU A 1 101 ? -3.158 -17.664 -17.451 1.00 62.19 101 GLU A C 1
ATOM 753 O O . GLU A 1 101 ? -2.585 -18.034 -18.476 1.00 62.19 101 GLU A O 1
ATOM 758 N N . ILE A 1 102 ? -3.773 -18.517 -16.622 1.00 64.12 102 ILE A N 1
ATOM 759 C CA . ILE A 1 102 ? -3.847 -19.970 -16.830 1.00 64.12 102 ILE A CA 1
ATOM 760 C C . ILE A 1 102 ? -4.536 -20.290 -18.162 1.00 64.12 102 ILE A C 1
ATOM 762 O O . ILE A 1 102 ? -4.015 -21.100 -18.929 1.00 64.12 102 ILE A O 1
ATOM 766 N N . ALA A 1 103 ? -5.651 -19.634 -18.485 1.00 64.44 103 ALA A N 1
ATOM 767 C CA . ALA A 1 103 ? -6.332 -19.797 -19.768 1.00 64.44 103 ALA A CA 1
ATOM 768 C C . ALA A 1 103 ? -5.429 -19.383 -20.947 1.00 64.44 103 ALA A C 1
ATOM 770 O O . ALA A 1 103 ? -5.318 -20.116 -21.928 1.00 64.44 103 ALA A O 1
ATOM 771 N N . ALA A 1 104 ? -4.695 -18.274 -20.819 1.00 59.44 104 ALA A N 1
ATOM 772 C CA . ALA A 1 104 ? -3.699 -17.844 -21.803 1.00 59.44 104 ALA A CA 1
ATOM 773 C C . ALA A 1 1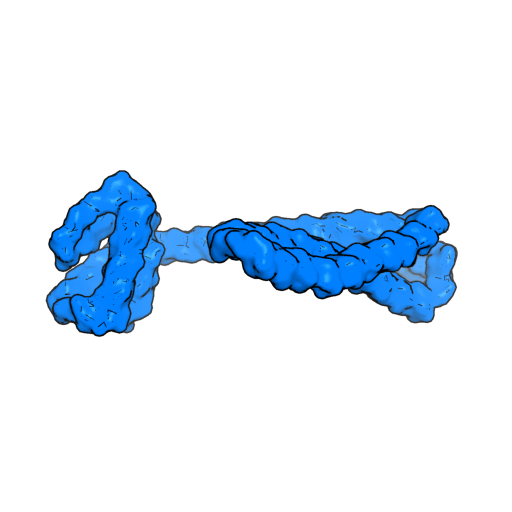04 ? -2.457 -18.761 -21.868 1.00 59.44 104 ALA A C 1
ATOM 775 O O . ALA A 1 104 ? -1.727 -18.745 -22.855 1.00 59.44 104 ALA A O 1
ATOM 776 N N . TYR A 1 105 ? -2.174 -19.557 -20.828 1.00 61.00 105 TYR A N 1
ATOM 777 C CA . TYR A 1 105 ? -1.178 -20.636 -20.880 1.00 61.00 105 TYR A CA 1
ATOM 778 C C . TYR A 1 105 ? -1.707 -21.856 -21.648 1.00 61.00 105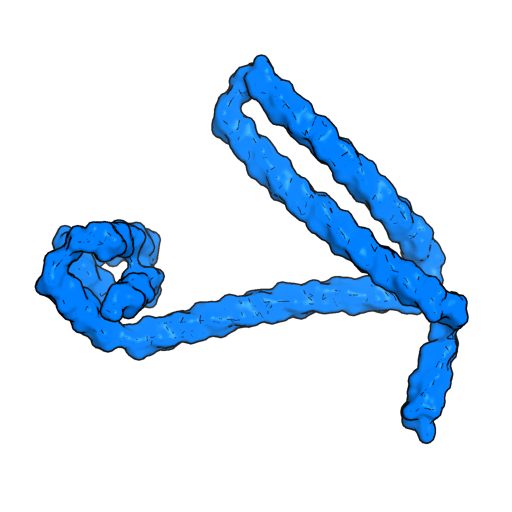 TYR A C 1
ATOM 780 O O . TYR A 1 105 ? -0.941 -22.508 -22.354 1.00 61.00 105 TYR A O 1
ATOM 788 N N . GLN A 1 106 ? -2.998 -22.168 -21.521 1.00 62.84 106 GLN A N 1
ATOM 789 C CA . GLN A 1 106 ? -3.617 -23.341 -22.147 1.00 62.84 106 GLN A CA 1
ATOM 790 C C . GLN A 1 106 ? -3.807 -23.203 -23.661 1.00 62.84 106 GLN A C 1
ATOM 792 O O . GLN A 1 106 ? -3.887 -24.218 -24.350 1.00 62.84 106 GLN A O 1
ATOM 797 N N . THR A 1 107 ? -3.836 -21.982 -24.198 1.00 60.50 107 THR A N 1
ATOM 798 C CA . THR A 1 107 ? -4.017 -21.739 -25.638 1.00 60.50 107 THR A CA 1
ATOM 799 C C . THR A 1 107 ? -2.828 -22.172 -26.499 1.00 60.50 107 THR A C 1
ATOM 801 O O . THR A 1 107 ? -2.963 -22.215 -27.718 1.00 60.50 107 THR A O 1
ATOM 804 N N . GLY A 1 108 ? -1.680 -22.538 -25.909 1.00 58.41 108 GLY A N 1
ATOM 805 C CA . GLY A 1 108 ? -0.533 -23.078 -26.653 1.00 58.41 108 GLY A CA 1
ATOM 806 C C . GLY A 1 108 ? 0.080 -22.099 -27.663 1.00 58.41 108 GLY A C 1
ATOM 807 O O . GLY A 1 108 ? 0.824 -22.518 -28.546 1.00 58.41 108 GLY A O 1
ATOM 808 N N . ASP A 1 109 ? -0.234 -20.806 -27.545 1.00 64.56 109 ASP A N 1
ATOM 809 C CA . ASP A 1 109 ? 0.183 -19.786 -28.498 1.00 64.56 109 ASP A CA 1
ATOM 810 C C . ASP A 1 109 ? 1.699 -19.534 -28.406 1.00 64.56 109 ASP A C 1
ATOM 812 O O . ASP A 1 109 ? 2.242 -19.072 -27.392 1.00 64.56 109 ASP A O 1
ATOM 816 N N . GLU A 1 110 ? 2.395 -19.840 -29.500 1.00 63.09 110 GLU A N 1
ATOM 817 C CA . GLU A 1 110 ? 3.837 -19.665 -29.641 1.00 63.09 110 GLU A CA 1
ATOM 818 C C . GLU A 1 110 ? 4.259 -18.191 -29.489 1.00 63.09 110 GLU A C 1
ATOM 820 O O . GLU A 1 110 ? 5.351 -17.900 -28.980 1.00 63.09 110 GLU A O 1
ATOM 825 N N . TYR A 1 111 ? 3.384 -17.247 -29.853 1.00 69.06 111 TYR A N 1
ATOM 826 C CA . TYR A 1 111 ? 3.612 -15.817 -29.666 1.00 69.06 111 TYR A CA 1
ATOM 827 C C . TYR A 1 111 ? 3.707 -15.456 -28.179 1.00 69.06 111 TYR A C 1
ATOM 829 O O . TYR A 1 111 ? 4.641 -14.764 -27.757 1.00 69.06 111 TYR A O 1
ATOM 837 N N . ILE A 1 112 ? 2.803 -15.985 -27.352 1.00 64.69 112 ILE A N 1
ATOM 838 C CA . ILE A 1 112 ? 2.795 -15.762 -25.899 1.00 64.69 112 ILE A CA 1
ATOM 839 C C . ILE A 1 112 ? 4.041 -16.392 -25.256 1.00 64.69 112 ILE A C 1
ATOM 841 O O . ILE A 1 112 ? 4.707 -15.763 -24.424 1.00 64.69 112 ILE A O 1
ATOM 845 N N . ALA A 1 113 ? 4.420 -17.599 -25.689 1.00 67.06 113 ALA A N 1
ATOM 846 C CA . ALA A 1 113 ? 5.599 -18.304 -25.183 1.00 67.06 113 ALA A CA 1
ATOM 847 C C . ALA A 1 113 ? 6.917 -17.548 -25.447 1.00 67.06 113 ALA A C 1
ATOM 849 O O . ALA A 1 113 ? 7.813 -17.543 -24.598 1.00 67.06 113 ALA A O 1
ATOM 850 N N . ARG A 1 114 ? 7.036 -16.869 -26.597 1.00 71.38 114 ARG A N 1
ATOM 851 C CA . ARG A 1 114 ? 8.218 -16.061 -26.953 1.00 71.38 114 ARG A CA 1
ATOM 852 C C . ARG A 1 114 ? 8.211 -14.666 -26.322 1.00 71.38 114 ARG A C 1
ATOM 854 O O . ARG A 1 114 ? 9.279 -14.139 -26.000 1.00 71.38 114 ARG A O 1
ATOM 861 N N . THR A 1 115 ? 7.036 -14.073 -26.123 1.00 73.88 115 THR A N 1
ATOM 862 C CA . THR A 1 115 ? 6.905 -12.693 -25.627 1.00 73.88 115 THR A CA 1
ATOM 863 C C . THR A 1 115 ? 7.171 -12.592 -24.123 1.00 73.88 115 THR A C 1
ATOM 865 O O . THR A 1 115 ? 7.809 -11.637 -23.681 1.00 73.88 115 THR A O 1
ATOM 868 N N . ARG A 1 116 ? 6.812 -13.612 -23.331 1.00 74.06 116 ARG A N 1
ATOM 869 C CA . ARG A 1 116 ? 7.013 -13.624 -21.865 1.00 74.06 116 ARG A CA 1
ATOM 870 C C . ARG A 1 116 ? 8.478 -13.443 -21.420 1.00 74.06 116 ARG A C 1
ATOM 872 O O . ARG A 1 116 ? 8.744 -12.540 -20.626 1.00 74.06 116 ARG A O 1
ATOM 879 N N . PRO A 1 117 ? 9.468 -14.202 -21.940 1.00 80.62 117 PRO A N 1
ATOM 880 C CA . PRO A 1 117 ? 10.877 -13.977 -21.605 1.00 80.62 117 PRO A CA 1
ATOM 881 C C . PRO A 1 117 ? 11.423 -12.634 -22.097 1.00 80.62 117 PRO A C 1
ATOM 883 O O . PRO A 1 117 ? 12.417 -12.144 -21.566 1.00 80.62 117 PRO A O 1
ATOM 886 N N . LYS A 1 118 ? 10.840 -12.052 -23.153 1.00 86.19 118 LYS A N 1
ATOM 887 C CA . LYS A 1 118 ? 11.229 -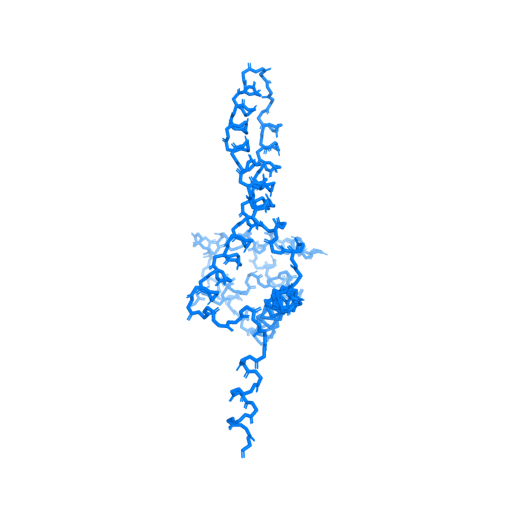10.721 -23.630 1.00 86.19 118 LYS A CA 1
ATOM 888 C C . LYS A 1 118 ? 10.727 -9.648 -22.662 1.00 86.19 118 LYS A C 1
ATOM 890 O O . LYS A 1 118 ? 11.544 -8.893 -22.155 1.00 86.19 118 LYS A O 1
ATOM 895 N N . LEU A 1 119 ? 9.445 -9.691 -22.304 1.00 84.69 119 LEU A N 1
ATOM 896 C CA . LEU A 1 119 ? 8.835 -8.756 -21.362 1.00 84.69 119 LEU A CA 1
ATOM 897 C C . LEU A 1 119 ? 9.531 -8.782 -19.992 1.00 84.69 119 LEU A C 1
ATOM 899 O O . LEU A 1 119 ? 9.871 -7.730 -19.464 1.00 84.69 119 LEU A O 1
ATOM 903 N N . LEU A 1 120 ? 9.868 -9.964 -19.461 1.00 87.44 120 LEU A N 1
ATOM 904 C CA . LEU A 1 120 ? 10.647 -10.068 -18.218 1.00 87.44 120 LEU A CA 1
ATOM 905 C C . LEU A 1 120 ? 12.051 -9.458 -18.325 1.00 87.44 120 LEU A C 1
ATOM 907 O O . LEU A 1 120 ? 12.528 -8.851 -17.368 1.00 87.44 120 LEU A O 1
ATOM 911 N N . ARG A 1 121 ? 12.728 -9.602 -19.472 1.00 89.56 121 ARG A N 1
ATOM 912 C CA . ARG A 1 121 ? 14.043 -8.976 -19.698 1.00 89.56 121 ARG A CA 1
ATOM 913 C C . ARG A 1 121 ? 13.938 -7.458 -19.808 1.00 89.56 121 ARG A C 1
ATOM 915 O O . ARG A 1 121 ? 14.805 -6.760 -19.279 1.00 89.56 121 ARG A O 1
ATOM 922 N N . ASP A 1 122 ? 12.887 -6.961 -20.448 1.00 92.38 122 ASP A N 1
ATOM 923 C CA . ASP A 1 122 ? 12.632 -5.528 -20.593 1.00 92.38 122 ASP A CA 1
ATOM 924 C C . ASP A 1 122 ? 12.296 -4.912 -19.223 1.00 92.38 122 ASP A C 1
ATOM 926 O O . ASP A 1 122 ? 12.920 -3.931 -18.819 1.00 92.38 122 ASP A O 1
ATOM 930 N N . MET A 1 123 ? 11.435 -5.562 -18.430 1.00 91.75 123 MET A N 1
ATOM 931 C CA . MET A 1 123 ? 11.135 -5.157 -17.050 1.00 91.75 123 MET A CA 1
ATOM 932 C C . MET A 1 123 ? 12.367 -5.202 -16.140 1.00 91.75 123 MET A C 1
ATOM 934 O O . MET A 1 123 ? 12.616 -4.261 -15.391 1.00 91.75 123 MET A O 1
ATOM 938 N N . TRP A 1 124 ? 13.188 -6.252 -16.231 1.00 91.62 124 TRP A N 1
ATOM 939 C CA . TRP A 1 124 ? 14.453 -6.328 -15.492 1.00 91.62 124 TRP A CA 1
ATOM 940 C C . TRP A 1 124 ? 15.424 -5.204 -15.882 1.00 91.62 124 TRP A C 1
ATOM 942 O O . TRP A 1 124 ? 16.207 -4.717 -15.066 1.00 91.62 124 TRP A O 1
ATOM 952 N N . THR A 1 125 ? 15.396 -4.776 -17.142 1.00 93.31 125 THR A N 1
ATOM 953 C CA . THR A 1 125 ? 16.195 -3.639 -17.612 1.00 93.31 125 THR A CA 1
ATOM 954 C C . THR A 1 125 ? 15.669 -2.324 -17.044 1.00 93.31 125 THR A C 1
ATOM 956 O O . THR A 1 125 ? 16.468 -1.543 -16.533 1.00 93.31 125 THR A O 1
ATOM 959 N N . ALA A 1 126 ? 14.349 -2.121 -17.024 1.00 92.62 126 ALA A N 1
ATOM 960 C CA . ALA A 1 126 ? 13.728 -0.967 -16.375 1.00 92.62 126 ALA A CA 1
ATOM 961 C C . ALA A 1 126 ? 14.059 -0.902 -14.873 1.00 92.62 126 ALA A C 1
ATOM 963 O O . ALA A 1 126 ? 14.439 0.156 -14.380 1.00 92.62 126 ALA A O 1
ATOM 964 N N . ILE A 1 127 ? 14.013 -2.037 -14.164 1.00 94.50 127 ILE A N 1
ATOM 965 C CA . ILE A 1 127 ? 14.402 -2.128 -12.747 1.00 94.50 127 ILE A CA 1
ATOM 966 C C . ILE A 1 127 ? 15.859 -1.719 -12.540 1.00 94.50 127 ILE A C 1
ATOM 968 O O . ILE A 1 127 ? 16.155 -0.936 -11.643 1.00 94.50 127 ILE A O 1
ATOM 972 N N . ARG A 1 128 ? 16.781 -2.217 -13.373 1.00 94.00 128 ARG A N 1
ATOM 973 C CA . ARG A 1 128 ? 18.197 -1.836 -13.280 1.00 94.00 128 ARG A CA 1
ATOM 974 C C . ARG A 1 128 ? 18.379 -0.335 -13.465 1.00 94.00 128 ARG A C 1
ATOM 976 O O . ARG A 1 128 ? 19.055 0.286 -12.653 1.00 94.00 128 ARG A O 1
ATOM 983 N N . ILE A 1 129 ? 17.752 0.246 -14.489 1.00 94.00 129 ILE A N 1
ATOM 984 C CA . ILE A 1 129 ? 17.787 1.696 -14.711 1.00 94.00 129 ILE A CA 1
ATOM 985 C C . ILE A 1 129 ? 17.266 2.416 -13.470 1.00 94.00 129 ILE A C 1
ATOM 987 O O . ILE A 1 129 ? 17.950 3.293 -12.962 1.00 94.00 129 ILE A O 1
ATOM 991 N N . PHE A 1 130 ? 16.117 2.000 -12.941 1.00 94.38 130 PHE A N 1
ATOM 992 C CA . PHE A 1 130 ? 15.511 2.602 -11.761 1.00 94.38 130 PHE A CA 1
ATOM 993 C C . PHE A 1 130 ? 16.454 2.578 -10.547 1.00 94.38 130 PHE A C 1
ATOM 995 O O . PHE A 1 130 ? 16.723 3.627 -9.974 1.00 94.38 130 PHE A O 1
ATOM 1002 N N . ILE A 1 131 ? 17.035 1.420 -10.208 1.00 94.38 131 ILE A N 1
ATOM 1003 C CA . ILE A 1 131 ? 17.944 1.261 -9.056 1.00 94.38 131 ILE A CA 1
ATOM 1004 C C . ILE A 1 131 ? 19.161 2.188 -9.147 1.00 94.38 131 ILE A C 1
ATOM 1006 O O . ILE A 1 131 ? 19.588 2.726 -8.129 1.00 94.38 131 ILE A O 1
ATOM 1010 N N . PHE A 1 132 ? 19.732 2.376 -10.340 1.00 93.38 132 PHE A N 1
ATOM 1011 C CA . PHE A 1 132 ? 20.940 3.189 -10.501 1.00 93.38 132 PHE A CA 1
ATOM 1012 C C . PHE A 1 132 ? 20.645 4.675 -10.719 1.00 93.38 132 PHE A C 1
ATOM 1014 O O . PHE A 1 132 ? 21.338 5.520 -10.158 1.00 93.38 132 PHE A O 1
ATOM 1021 N N . TYR A 1 133 ? 19.628 5.017 -11.512 1.00 92.31 133 TYR A N 1
ATOM 1022 C CA . TYR A 1 133 ? 19.345 6.409 -11.870 1.00 92.31 133 TYR A CA 1
ATOM 1023 C C . TYR A 1 133 ? 18.594 7.168 -10.785 1.00 92.31 133 TYR A C 1
ATOM 1025 O O . TYR A 1 133 ? 18.848 8.355 -10.601 1.00 92.31 133 TYR A O 1
ATOM 1033 N N . VAL A 1 134 ? 17.701 6.517 -10.039 1.00 93.00 134 VAL A N 1
ATOM 1034 C CA . VAL A 1 134 ? 16.909 7.204 -9.010 1.00 93.00 134 VAL A CA 1
ATOM 1035 C C . VAL A 1 134 ? 17.790 7.811 -7.910 1.00 93.00 134 VAL A C 1
ATOM 1037 O O . VAL A 1 134 ? 17.646 9.009 -7.656 1.00 93.00 134 VAL A O 1
ATOM 1040 N N . PRO A 1 135 ? 18.738 7.076 -7.288 1.00 92.12 135 PRO A N 1
ATOM 1041 C CA . PRO A 1 135 ? 19.632 7.668 -6.294 1.00 92.12 135 PRO A CA 1
ATOM 1042 C C . PRO A 1 135 ? 20.469 8.813 -6.871 1.00 92.12 135 PRO A C 1
ATOM 1044 O O . PRO A 1 135 ? 20.658 9.828 -6.204 1.00 92.12 135 PRO A O 1
ATOM 1047 N N . LEU A 1 136 ? 20.916 8.689 -8.128 1.00 93.56 136 LEU A N 1
ATOM 1048 C CA . LEU A 1 136 ? 21.653 9.751 -8.816 1.00 93.56 136 LEU A CA 1
ATOM 1049 C C . LEU A 1 136 ? 20.805 11.016 -8.983 1.00 93.56 136 LEU A C 1
ATOM 1051 O O . LEU A 1 136 ? 21.310 12.109 -8.743 1.00 93.56 136 LEU A O 1
ATOM 1055 N N . CYS A 1 137 ? 19.523 10.889 -9.332 1.00 91.50 137 CYS A N 1
ATOM 1056 C CA . CYS A 1 137 ? 18.607 12.025 -9.427 1.00 91.50 137 CYS A CA 1
ATOM 1057 C C . CYS A 1 137 ? 18.386 12.710 -8.072 1.00 91.50 137 CYS A C 1
ATOM 1059 O O . CYS A 1 137 ? 18.371 13.938 -8.015 1.00 91.50 137 CYS A O 1
ATOM 1061 N N . VAL A 1 138 ? 18.259 11.943 -6.982 1.00 91.38 138 VAL A N 1
ATOM 1062 C CA . VAL A 1 138 ? 18.102 12.506 -5.628 1.00 91.38 138 VAL A CA 1
ATOM 1063 C C . VAL A 1 138 ? 19.364 13.261 -5.203 1.00 91.38 138 VAL A C 1
ATOM 1065 O O . VAL A 1 138 ? 19.272 14.399 -4.742 1.00 91.38 138 VAL A O 1
ATOM 1068 N N . ILE A 1 139 ? 20.546 12.670 -5.414 1.00 93.00 139 ILE A N 1
ATOM 1069 C CA . ILE A 1 139 ? 21.834 13.313 -5.115 1.00 93.00 139 ILE A CA 1
ATOM 1070 C C . ILE A 1 139 ? 22.001 14.583 -5.957 1.00 93.00 139 ILE A C 1
ATOM 1072 O O . ILE A 1 139 ? 22.294 15.642 -5.407 1.00 93.00 139 ILE A O 1
ATOM 1076 N N . ALA A 1 140 ? 21.758 14.509 -7.268 1.00 93.94 140 ALA A N 1
ATOM 1077 C CA . ALA A 1 140 ? 21.851 15.657 -8.165 1.00 93.94 140 ALA A CA 1
ATOM 1078 C C . ALA A 1 140 ? 20.896 16.783 -7.736 1.00 93.94 140 ALA A C 1
ATOM 1080 O O . ALA A 1 140 ? 21.313 17.934 -7.619 1.00 93.94 140 ALA A O 1
ATOM 1081 N N . GLY A 1 141 ? 19.644 16.440 -7.421 1.00 92.38 141 GLY A N 1
ATOM 1082 C CA . GLY A 1 141 ? 18.637 17.368 -6.912 1.00 92.38 141 GLY A CA 1
ATOM 1083 C C . GLY A 1 141 ? 19.077 18.080 -5.632 1.00 92.38 141 GLY A C 1
ATOM 1084 O O . GLY A 1 141 ? 18.899 19.289 -5.496 1.00 92.38 141 GLY A O 1
ATOM 1085 N N . HIS A 1 142 ? 19.721 17.353 -4.720 1.00 92.44 142 HIS A N 1
ATOM 1086 C CA . HIS A 1 142 ? 20.304 17.949 -3.525 1.00 92.44 142 HIS A CA 1
ATOM 1087 C C . HIS A 1 142 ? 21.465 18.898 -3.864 1.00 92.44 142 HIS A C 1
ATOM 1089 O O . HIS A 1 142 ? 21.506 20.018 -3.359 1.00 92.44 142 HIS A O 1
ATOM 1095 N N . THR A 1 143 ? 22.370 18.506 -4.769 1.00 94.44 143 THR A N 1
ATOM 1096 C CA . THR A 1 143 ? 23.537 19.332 -5.136 1.00 94.44 143 THR A CA 1
ATOM 1097 C C . THR A 1 143 ? 23.183 20.639 -5.843 1.00 94.44 143 THR A C 1
ATOM 1099 O O . THR A 1 143 ? 23.901 21.622 -5.685 1.00 94.44 143 THR A O 1
ATOM 1102 N N . ILE A 1 144 ? 22.074 20.682 -6.588 1.00 95.31 144 ILE A N 1
ATOM 1103 C CA . ILE A 1 144 ? 21.597 21.901 -7.264 1.00 95.31 144 ILE A CA 1
ATOM 1104 C C . ILE A 1 144 ? 20.723 22.788 -6.362 1.00 95.31 144 ILE A C 1
ATOM 1106 O O . ILE A 1 144 ? 20.195 23.796 -6.824 1.00 95.31 144 ILE A O 1
ATOM 1110 N N . GLY A 1 145 ? 20.558 22.426 -5.085 1.00 94.75 145 GLY A N 1
ATOM 1111 C CA . GLY A 1 145 ? 19.835 23.235 -4.107 1.00 94.75 145 GLY A CA 1
ATOM 1112 C C . GLY A 1 145 ? 18.311 23.144 -4.200 1.00 94.75 145 GLY A C 1
ATOM 1113 O O . GLY A 1 145 ? 17.631 24.114 -3.860 1.00 94.75 145 GLY A O 1
ATOM 1114 N N . LEU A 1 146 ? 17.748 22.011 -4.646 1.00 94.56 146 LEU A N 1
ATOM 1115 C CA . LEU A 1 146 ? 16.300 21.799 -4.541 1.00 94.56 146 LEU A CA 1
ATOM 1116 C C . LEU A 1 146 ? 15.856 21.858 -3.075 1.00 94.56 146 LEU A C 1
ATOM 1118 O O . LEU A 1 146 ? 16.534 21.354 -2.175 1.00 94.56 146 LEU A O 1
ATOM 1122 N N . SER A 1 147 ? 14.686 22.450 -2.836 1.00 95.81 147 SER A N 1
ATOM 1123 C CA . SER A 1 147 ? 14.117 22.507 -1.493 1.00 95.81 147 SER A CA 1
ATOM 1124 C C . SER A 1 147 ? 13.785 21.105 -0.971 1.00 95.81 147 SER A C 1
ATOM 1126 O O . SER A 1 147 ? 13.438 20.192 -1.727 1.00 95.81 147 SER A O 1
ATOM 1128 N N . ALA A 1 148 ? 13.833 20.943 0.354 1.00 92.44 148 ALA A N 1
ATOM 1129 C CA . ALA A 1 148 ? 13.523 19.671 1.005 1.00 92.44 148 ALA A CA 1
ATOM 1130 C C . ALA A 1 148 ? 12.106 19.166 0.677 1.00 92.44 148 ALA A C 1
ATOM 1132 O O . ALA A 1 148 ? 11.909 17.969 0.492 1.00 92.44 148 ALA A O 1
ATOM 1133 N N . SER A 1 149 ? 11.128 20.069 0.540 1.00 93.50 149 SER A N 1
ATOM 1134 C CA . SER A 1 149 ? 9.754 19.712 0.172 1.00 93.50 149 SER A CA 1
ATOM 1135 C C . SER A 1 149 ? 9.651 19.123 -1.238 1.00 93.50 149 SER A C 1
ATOM 1137 O O . SER A 1 149 ? 8.923 18.154 -1.440 1.00 93.50 149 SER A O 1
ATOM 1139 N N . VAL A 1 150 ? 10.410 19.657 -2.200 1.00 93.19 150 VAL A N 1
ATOM 1140 C CA . VAL A 1 150 ? 10.449 19.138 -3.577 1.00 93.19 150 VAL A CA 1
ATOM 1141 C C . VAL A 1 150 ? 11.135 17.775 -3.620 1.00 93.19 150 VAL A C 1
ATOM 1143 O O . VAL A 1 150 ? 10.637 16.863 -4.277 1.00 93.19 150 VAL A O 1
ATOM 1146 N N . LEU A 1 151 ? 12.239 17.606 -2.886 1.00 93.12 151 LEU A N 1
ATOM 1147 C CA . LEU A 1 151 ? 12.932 16.318 -2.790 1.00 93.12 151 LEU A CA 1
ATOM 1148 C C . LEU A 1 151 ? 12.048 15.240 -2.150 1.00 93.12 151 LEU A C 1
ATOM 1150 O O . LEU A 1 151 ? 11.988 14.130 -2.668 1.00 93.12 151 LEU A O 1
ATOM 1154 N N . LEU A 1 152 ? 11.318 15.566 -1.080 1.00 92.06 152 LEU A N 1
ATOM 1155 C CA . LEU A 1 152 ? 10.379 14.636 -0.441 1.00 92.06 152 LEU A CA 1
ATOM 1156 C C . LEU A 1 152 ? 9.227 14.242 -1.373 1.00 92.06 152 LEU A C 1
ATOM 1158 O O . LEU A 1 152 ? 8.899 13.062 -1.470 1.00 92.06 152 LEU A O 1
ATOM 1162 N N . ALA A 1 153 ? 8.648 15.200 -2.103 1.00 92.81 153 ALA A N 1
ATOM 1163 C CA . ALA A 1 153 ? 7.615 14.904 -3.095 1.00 92.81 153 ALA A CA 1
ATOM 1164 C C . ALA A 1 153 ? 8.147 13.991 -4.215 1.00 92.81 153 ALA A C 1
ATOM 1166 O O . ALA A 1 153 ? 7.479 13.036 -4.610 1.00 92.81 153 ALA A O 1
ATOM 1167 N N . PHE A 1 154 ? 9.371 14.243 -4.691 1.00 92.25 154 PHE A N 1
ATOM 1168 C CA . PHE A 1 154 ? 10.030 13.399 -5.687 1.00 92.25 154 PHE A CA 1
ATOM 1169 C C . PHE A 1 154 ? 10.278 11.977 -5.168 1.00 92.25 154 PHE A C 1
ATOM 1171 O O . PHE A 1 154 ? 9.985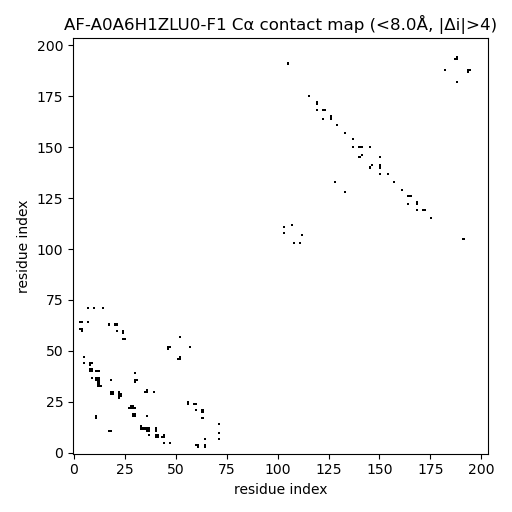 11.016 -5.878 1.00 92.25 154 PHE A O 1
ATOM 1178 N N . ILE A 1 155 ? 10.754 11.833 -3.925 1.00 92.81 155 ILE A N 1
ATOM 1179 C CA . ILE A 1 155 ? 10.937 10.528 -3.274 1.00 92.81 155 ILE A CA 1
ATOM 1180 C C . ILE A 1 155 ? 9.607 9.770 -3.206 1.00 92.81 155 ILE A C 1
ATOM 1182 O O . ILE A 1 155 ? 9.572 8.609 -3.597 1.00 92.81 155 ILE A O 1
ATOM 1186 N N . GLY A 1 156 ? 8.504 10.419 -2.822 1.00 91.25 156 GLY A N 1
ATOM 1187 C CA . GLY A 1 156 ? 7.189 9.766 -2.779 1.00 91.25 156 GLY A CA 1
ATOM 1188 C C . GLY A 1 156 ? 6.716 9.250 -4.146 1.00 91.25 156 GLY A C 1
ATOM 1189 O O . GLY A 1 156 ? 6.206 8.135 -4.254 1.00 91.25 156 GLY A O 1
ATOM 1190 N N . VAL A 1 157 ? 6.937 10.017 -5.222 1.00 93.12 157 VAL A N 1
ATOM 1191 C CA . VAL A 1 157 ? 6.630 9.568 -6.596 1.00 93.12 157 VAL A CA 1
ATOM 1192 C C . VAL A 1 157 ? 7.502 8.378 -6.990 1.00 93.12 157 VAL A C 1
ATOM 1194 O O . VAL A 1 157 ? 7.011 7.401 -7.555 1.00 93.12 157 VAL A O 1
ATOM 1197 N N . VAL A 1 158 ? 8.794 8.446 -6.679 1.00 93.31 158 VAL A N 1
ATOM 1198 C CA . VAL A 1 158 ? 9.745 7.361 -6.917 1.00 93.31 158 VAL A CA 1
ATOM 1199 C C . VAL A 1 158 ? 9.322 6.099 -6.170 1.00 93.31 158 VAL A C 1
ATOM 1201 O O . VAL A 1 158 ? 9.288 5.035 -6.777 1.00 93.31 158 VAL A O 1
ATOM 1204 N N . GLU A 1 159 ? 8.971 6.188 -4.890 1.00 92.38 159 GLU A N 1
ATOM 1205 C CA . GLU A 1 159 ? 8.525 5.044 -4.089 1.00 92.38 159 GLU A CA 1
ATOM 1206 C C . GLU A 1 159 ? 7.278 4.391 -4.684 1.00 92.38 159 GLU A C 1
ATOM 1208 O O . GLU A 1 159 ? 7.227 3.167 -4.806 1.00 92.38 159 GLU A O 1
ATOM 1213 N N . TRP A 1 160 ? 6.312 5.196 -5.133 1.00 92.88 160 TRP A N 1
ATOM 1214 C CA . TRP A 1 160 ? 5.114 4.695 -5.801 1.00 92.88 160 TRP A CA 1
ATOM 1215 C C . TRP A 1 160 ? 5.442 3.963 -7.115 1.00 92.88 160 TRP A C 1
ATOM 1217 O O . TRP A 1 160 ? 5.013 2.822 -7.312 1.00 92.88 160 TRP A O 1
ATOM 1227 N N . ILE A 1 16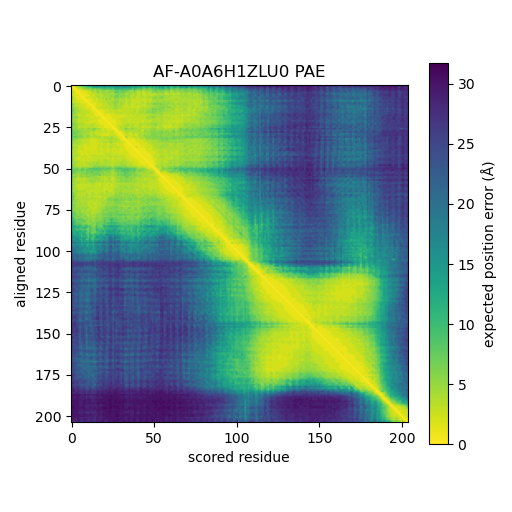1 ? 6.265 4.566 -7.986 1.00 91.94 161 ILE A N 1
ATOM 1228 C CA . ILE A 1 161 ? 6.711 3.942 -9.247 1.00 91.94 161 ILE A CA 1
ATOM 1229 C C . ILE A 1 161 ? 7.506 2.663 -8.965 1.00 91.94 161 ILE A C 1
ATOM 1231 O O . ILE A 1 161 ? 7.299 1.645 -9.625 1.00 91.94 161 ILE A O 1
ATOM 1235 N N . GLY A 1 162 ? 8.405 2.706 -7.982 1.00 92.44 162 GLY A N 1
ATOM 1236 C CA . GLY A 1 162 ? 9.216 1.575 -7.555 1.00 92.44 162 GLY A CA 1
ATOM 1237 C C . GLY A 1 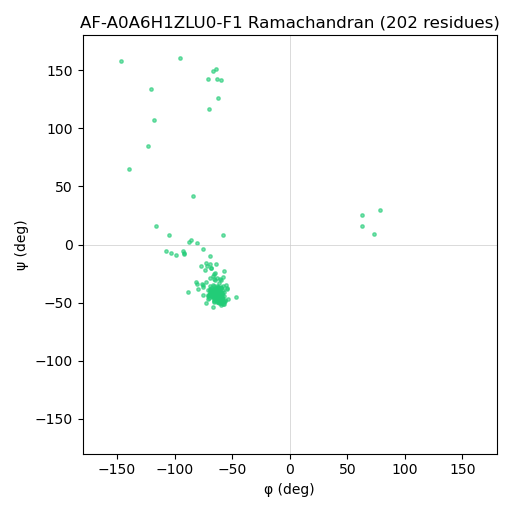162 ? 8.337 0.425 -7.080 1.00 92.44 162 GLY A C 1
ATOM 1238 O O . GLY A 1 162 ? 8.447 -0.681 -7.604 1.00 92.44 162 GLY A O 1
ATOM 1239 N N . GLY A 1 163 ? 7.409 0.686 -6.158 1.00 91.44 163 GLY A N 1
ATOM 1240 C CA . GLY A 1 163 ? 6.465 -0.313 -5.658 1.00 91.44 163 GLY A CA 1
ATOM 1241 C C . GLY A 1 163 ? 5.696 -1.001 -6.786 1.00 91.44 163 GLY A C 1
ATOM 1242 O O . GLY A 1 163 ? 5.658 -2.232 -6.847 1.00 91.44 163 GLY A O 1
ATOM 1243 N N . TRP A 1 164 ? 5.171 -0.225 -7.736 1.00 91.31 164 TRP A N 1
ATOM 1244 C CA . TRP A 1 164 ? 4.484 -0.770 -8.906 1.00 91.31 164 TRP A CA 1
ATOM 1245 C C . TRP A 1 164 ? 5.412 -1.600 -9.812 1.00 91.31 164 TRP A C 1
ATOM 1247 O O . TRP A 1 164 ? 5.062 -2.718 -10.202 1.00 91.31 164 TRP A O 1
ATOM 1257 N N . LEU A 1 165 ? 6.612 -1.098 -10.122 1.00 92.12 165 LEU A N 1
ATOM 1258 C CA . LEU A 1 165 ? 7.568 -1.751 -11.022 1.00 92.12 165 LEU A CA 1
ATOM 1259 C C . LEU A 1 165 ? 8.094 -3.074 -10.443 1.00 92.12 165 LEU A C 1
ATOM 1261 O O . LEU A 1 165 ? 8.066 -4.105 -11.121 1.00 92.12 165 LEU A O 1
ATOM 1265 N N . PHE A 1 166 ? 8.547 -3.060 -9.186 1.00 91.88 166 PHE A N 1
ATOM 1266 C CA . PHE A 1 166 ? 9.039 -4.250 -8.489 1.00 91.88 166 PHE A CA 1
ATOM 1267 C C . PHE A 1 166 ? 7.915 -5.250 -8.212 1.00 91.88 166 PHE A C 1
ATOM 1269 O O . PHE A 1 166 ? 8.123 -6.450 -8.394 1.00 91.88 166 PHE A O 1
ATOM 1276 N N . GLY A 1 167 ? 6.722 -4.777 -7.836 1.00 89.19 167 GLY A N 1
ATOM 1277 C CA . GLY A 1 167 ? 5.553 -5.627 -7.614 1.00 89.19 167 GLY A CA 1
ATOM 1278 C C . GLY A 1 167 ? 5.127 -6.362 -8.884 1.00 89.19 167 GLY A C 1
ATOM 1279 O O . GLY A 1 167 ? 5.004 -7.588 -8.881 1.00 89.19 167 GLY A O 1
ATOM 1280 N N . THR A 1 168 ? 4.999 -5.637 -9.998 1.00 88.12 168 THR A N 1
ATOM 1281 C CA . THR A 1 168 ? 4.618 -6.227 -11.291 1.00 88.12 168 THR A CA 1
ATOM 1282 C C . THR A 1 168 ? 5.682 -7.207 -11.785 1.00 88.12 168 THR A C 1
ATOM 1284 O O . THR A 1 168 ? 5.349 -8.297 -12.250 1.00 88.12 168 THR A O 1
ATOM 1287 N N . PHE A 1 169 ? 6.973 -6.869 -11.660 1.00 90.31 169 PHE A N 1
ATOM 1288 C CA . PHE A 1 169 ? 8.050 -7.786 -12.043 1.00 90.31 169 PHE A CA 1
ATOM 1289 C C . PHE A 1 169 ? 8.057 -9.042 -11.176 1.00 90.31 169 PHE A C 1
ATOM 1291 O O . PHE A 1 169 ? 8.193 -10.140 -11.708 1.00 90.31 169 PHE A O 1
ATOM 1298 N N . GLY A 1 170 ? 7.890 -8.896 -9.859 1.00 87.00 170 GLY A N 1
ATOM 1299 C CA . GLY A 1 170 ? 7.809 -10.017 -8.929 1.00 87.00 170 GLY A CA 1
ATOM 1300 C C . GLY A 1 170 ? 6.664 -10.962 -9.286 1.00 87.00 170 GLY A C 1
ATOM 1301 O O . GLY A 1 170 ? 6.889 -12.164 -9.421 1.00 87.00 170 GLY A O 1
ATOM 1302 N N . ALA A 1 171 ? 5.468 -10.420 -9.528 1.00 83.69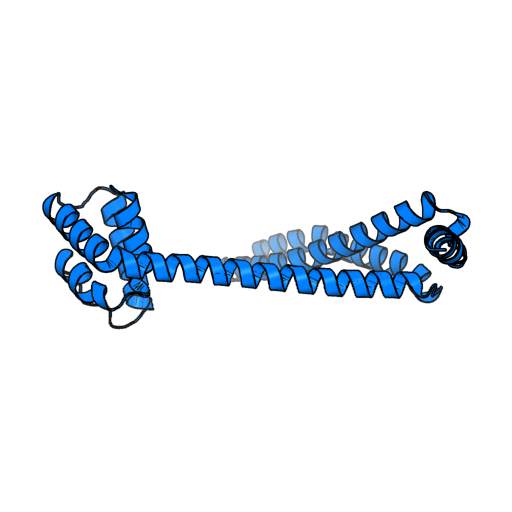 171 ALA A N 1
ATOM 1303 C CA . ALA A 1 171 ? 4.308 -11.196 -9.959 1.00 83.69 171 ALA A CA 1
ATOM 1304 C C . ALA A 1 171 ? 4.569 -11.928 -11.287 1.00 83.69 171 ALA A C 1
ATOM 1306 O O . ALA A 1 171 ? 4.413 -13.149 -11.361 1.00 83.69 171 ALA A O 1
ATOM 1307 N N . ALA A 1 172 ? 5.061 -11.217 -12.307 1.00 83.38 172 ALA A N 1
ATOM 1308 C CA . ALA A 1 172 ? 5.359 -11.796 -13.617 1.00 83.38 172 ALA A CA 1
ATOM 1309 C C . ALA A 1 172 ? 6.470 -12.864 -13.552 1.00 83.38 172 ALA A C 1
ATOM 1311 O O . ALA A 1 172 ? 6.389 -13.907 -14.207 1.00 83.38 172 ALA A O 1
ATOM 1312 N N . TYR A 1 173 ? 7.516 -12.633 -12.754 1.00 84.25 173 TYR A N 1
ATOM 1313 C CA . TYR A 1 173 ? 8.630 -13.563 -12.580 1.00 84.25 173 TYR A CA 1
ATOM 1314 C C . TYR A 1 173 ? 8.197 -14.828 -11.830 1.00 84.25 173 TYR A C 1
ATOM 1316 O O . TYR A 1 173 ? 8.564 -15.942 -12.222 1.00 84.25 173 TYR A O 1
ATOM 1324 N N . LEU A 1 174 ? 7.383 -14.685 -10.781 1.00 80.25 174 LEU A N 1
ATOM 1325 C CA . LEU A 1 174 ? 6.805 -15.817 -10.057 1.00 80.25 174 LEU A CA 1
ATOM 1326 C C . LEU A 1 174 ? 5.873 -16.631 -10.959 1.00 80.25 174 LEU A C 1
ATOM 1328 O O . LEU A 1 174 ? 6.036 -17.849 -11.033 1.00 80.25 174 LEU A O 1
ATOM 1332 N N . GLY A 1 175 ? 4.987 -15.980 -11.717 1.00 77.00 175 GLY A N 1
ATOM 1333 C CA . GLY A 1 175 ? 4.133 -16.643 -12.706 1.00 77.00 175 GLY A CA 1
ATOM 1334 C C . GLY A 1 175 ? 4.944 -17.430 -13.742 1.00 77.00 175 GLY A C 1
ATOM 1335 O O . GLY A 1 175 ? 4.700 -18.617 -13.968 1.00 77.00 175 GLY A O 1
ATOM 1336 N N . TYR A 1 176 ? 5.988 -16.815 -14.304 1.00 77.12 176 TYR A N 1
ATOM 1337 C CA . TYR A 1 176 ? 6.881 -17.469 -15.262 1.00 77.12 176 TYR A CA 1
ATOM 1338 C C . TYR A 1 176 ? 7.655 -18.651 -14.661 1.00 77.12 176 TYR A C 1
ATOM 1340 O O . TYR A 1 176 ? 7.768 -19.710 -15.285 1.00 77.12 176 TYR A O 1
ATOM 1348 N N . SER A 1 177 ? 8.210 -18.494 -13.458 1.00 75.75 177 SER A N 1
ATOM 1349 C CA . SER A 1 177 ? 8.988 -19.549 -12.799 1.00 75.75 177 SER A CA 1
ATOM 1350 C C . SER A 1 177 ? 8.112 -20.733 -12.381 1.00 75.75 177 SER A C 1
ATOM 1352 O O . SER A 1 177 ? 8.514 -21.882 -12.590 1.00 75.75 177 SER A O 1
ATOM 1354 N N . ALA A 1 178 ? 6.895 -20.472 -11.894 1.00 71.38 178 ALA A N 1
ATOM 1355 C CA . ALA A 1 178 ? 5.898 -21.495 -11.608 1.00 71.38 178 ALA A CA 1
ATOM 1356 C C . ALA A 1 178 ? 5.549 -22.283 -12.877 1.00 71.38 178 ALA A C 1
ATOM 1358 O O . ALA A 1 178 ? 5.678 -23.511 -12.875 1.00 71.38 178 ALA A O 1
ATOM 1359 N N . ALA A 1 179 ? 5.224 -21.590 -13.975 1.00 66.31 179 ALA A N 1
ATOM 1360 C CA . ALA A 1 179 ? 4.909 -22.215 -15.259 1.00 66.31 179 ALA A CA 1
ATOM 1361 C C . ALA A 1 179 ? 6.069 -23.069 -15.792 1.00 66.31 179 ALA A C 1
ATOM 1363 O O . ALA A 1 179 ? 5.890 -24.239 -16.121 1.00 66.31 179 ALA A O 1
ATOM 1364 N N . ARG A 1 180 ? 7.300 -22.544 -15.765 1.00 68.88 180 ARG A N 1
ATOM 1365 C CA . ARG A 1 180 ? 8.485 -23.292 -16.207 1.00 68.88 180 ARG A CA 1
ATOM 1366 C C . ARG A 1 180 ? 8.781 -24.508 -15.325 1.00 68.88 180 ARG A C 1
ATOM 1368 O O . ARG A 1 180 ? 9.339 -25.493 -15.811 1.00 68.88 180 ARG A O 1
ATOM 1375 N N . SER A 1 181 ? 8.454 -24.451 -14.033 1.00 66.88 181 SER A N 1
ATOM 1376 C CA . SER A 1 181 ? 8.599 -25.597 -13.128 1.00 66.88 181 SER A CA 1
ATOM 1377 C C . SER A 1 181 ? 7.614 -26.716 -13.471 1.00 66.88 181 SER A C 1
ATOM 1379 O O . SER A 1 181 ? 7.991 -27.889 -13.422 1.00 66.88 181 SER A O 1
ATOM 1381 N N . VAL A 1 182 ? 6.390 -26.352 -13.872 1.00 64.19 182 VAL A N 1
ATOM 1382 C CA . VAL A 1 182 ? 5.374 -27.289 -14.354 1.00 64.19 182 VAL A CA 1
ATOM 1383 C C . VAL A 1 182 ? 5.848 -27.893 -15.670 1.00 64.19 182 VAL A C 1
ATOM 1385 O O . VAL A 1 182 ? 6.027 -29.102 -15.716 1.00 64.19 182 VAL A O 1
ATOM 1388 N N . ASP A 1 183 ? 6.209 -27.091 -16.672 1.00 60.62 183 ASP A N 1
ATOM 1389 C CA . ASP A 1 183 ? 6.692 -27.591 -17.972 1.00 60.62 183 ASP A CA 1
ATOM 1390 C C . ASP A 1 183 ? 7.876 -28.567 -17.845 1.00 60.62 183 ASP A C 1
ATOM 1392 O O . ASP A 1 183 ? 7.949 -29.573 -18.550 1.00 60.62 183 ASP A O 1
ATOM 1396 N N . LYS A 1 184 ? 8.807 -28.311 -16.913 1.00 62.25 184 LYS A N 1
ATOM 1397 C CA . LYS A 1 184 ? 9.955 -29.199 -16.657 1.00 62.25 184 LYS A CA 1
ATOM 1398 C C . LYS A 1 184 ? 9.575 -30.519 -15.990 1.00 62.25 184 LYS A C 1
ATOM 1400 O O . LYS A 1 184 ? 10.169 -31.543 -16.314 1.00 62.25 184 LYS A O 1
ATOM 1405 N N . LYS A 1 185 ? 8.632 -30.509 -15.043 1.00 60.09 185 LYS A N 1
ATOM 1406 C CA . LYS A 1 185 ? 8.165 -31.730 -14.357 1.00 60.09 185 LYS A CA 1
ATOM 1407 C C . LYS A 1 185 ? 7.299 -32.606 -15.260 1.00 60.09 185 LYS A C 1
ATOM 1409 O O . LYS A 1 185 ? 7.074 -33.771 -14.958 1.00 60.09 185 LYS A O 1
ATOM 1414 N N . ASN A 1 186 ? 6.832 -32.034 -16.361 1.00 56.72 186 ASN A N 1
ATOM 1415 C CA . ASN A 1 186 ? 5.750 -32.551 -17.167 1.00 56.72 186 ASN A CA 1
ATOM 1416 C C . ASN A 1 186 ? 6.101 -32.349 -18.669 1.00 56.72 186 ASN A C 1
ATOM 1418 O O . ASN A 1 186 ? 5.431 -31.617 -19.396 1.00 56.72 186 ASN A O 1
ATOM 1422 N N . PRO A 1 187 ? 7.162 -33.010 -19.181 1.00 53.75 187 PRO A N 1
ATOM 1423 C CA . PRO A 1 187 ? 7.676 -32.774 -20.537 1.00 53.75 187 PRO A CA 1
ATOM 1424 C C . PRO A 1 187 ? 6.735 -33.249 -21.661 1.00 53.75 187 PRO A C 1
ATOM 1426 O O . PRO A 1 187 ? 6.823 -32.754 -22.784 1.00 53.75 187 PRO A O 1
ATOM 1429 N N . ASN A 1 188 ? 5.799 -34.160 -21.363 1.00 49.56 188 ASN A N 1
ATOM 1430 C CA . ASN A 1 188 ? 4.796 -34.662 -22.315 1.00 49.56 188 ASN A CA 1
ATOM 1431 C C . ASN A 1 188 ? 3.586 -33.724 -22.500 1.00 49.56 188 ASN A C 1
ATOM 1433 O O . ASN A 1 188 ? 2.684 -34.048 -23.266 1.00 49.56 188 ASN A O 1
ATOM 1437 N N . PHE A 1 189 ? 3.554 -32.566 -21.830 1.00 50.44 189 PHE A N 1
ATOM 1438 C CA . PHE A 1 189 ? 2.450 -31.600 -21.931 1.00 50.44 189 PHE A CA 1
ATOM 1439 C C . PHE A 1 189 ? 2.587 -30.597 -23.073 1.00 50.44 189 PHE A C 1
ATOM 1441 O O . PHE A 1 189 ? 1.695 -29.777 -23.265 1.00 50.44 189 PHE A O 1
ATOM 1448 N N . LYS A 1 190 ? 3.642 -30.707 -23.894 1.00 49.03 190 LYS A N 1
ATOM 1449 C CA . LYS A 1 190 ? 3.757 -29.929 -25.139 1.00 49.03 190 LYS A CA 1
ATOM 1450 C C . LYS A 1 190 ? 2.585 -30.150 -26.100 1.00 49.03 190 LYS A C 1
ATOM 1452 O O . LYS A 1 190 ? 2.293 -29.267 -26.893 1.00 49.03 190 LYS A O 1
ATOM 1457 N N . ASN A 1 191 ? 1.888 -31.278 -25.974 1.00 49.03 191 ASN A N 1
ATOM 1458 C CA . ASN A 1 191 ? 0.624 -31.529 -26.647 1.00 49.03 191 ASN A CA 1
ATOM 1459 C C . ASN A 1 191 ? -0.430 -31.717 -25.547 1.00 49.03 191 ASN A C 1
ATOM 1461 O O . ASN A 1 191 ? -0.421 -32.738 -24.862 1.00 49.03 191 ASN A O 1
ATOM 1465 N N . GLY A 1 192 ? -1.327 -30.748 -25.345 1.00 47.88 192 GLY A N 1
ATOM 1466 C CA . GLY A 1 192 ? -2.354 -30.739 -24.286 1.00 47.88 192 GLY A CA 1
ATOM 1467 C C . GLY A 1 192 ? -3.341 -31.926 -24.261 1.00 47.88 192 GLY A C 1
ATOM 1468 O O . GLY A 1 192 ? -4.290 -31.918 -23.483 1.00 47.88 192 GLY A O 1
ATOM 1469 N N . SER A 1 193 ? -3.131 -32.974 -25.060 1.00 50.25 193 SER A N 1
ATOM 1470 C CA . SER A 1 193 ? -3.966 -34.178 -25.138 1.00 50.25 193 SER A CA 1
ATOM 1471 C C . SER A 1 193 ? -3.757 -35.171 -23.984 1.00 50.25 193 SER A C 1
ATOM 1473 O O . SER A 1 193 ? -4.618 -36.014 -23.730 1.00 50.25 193 SER A O 1
ATOM 1475 N N . GLY A 1 194 ? -2.639 -35.084 -23.253 1.00 48.47 194 GLY A N 1
ATOM 1476 C CA . GLY A 1 194 ? -2.288 -36.061 -22.215 1.00 48.47 194 GLY A CA 1
ATOM 1477 C C . GLY A 1 194 ? -3.075 -35.938 -20.900 1.00 48.47 194 GLY A C 1
ATOM 1478 O O . GLY A 1 194 ? -3.362 -36.962 -20.281 1.00 48.47 194 GLY A O 1
ATOM 1479 N N . ILE A 1 195 ? -3.442 -34.716 -20.467 1.00 53.34 195 ILE A N 1
ATOM 1480 C CA . ILE A 1 195 ? -4.221 -34.514 -19.220 1.00 53.34 195 ILE A CA 1
ATOM 1481 C C . ILE A 1 195 ? -5.646 -34.999 -19.423 1.00 53.34 195 ILE A C 1
ATOM 1483 O O . ILE A 1 195 ? -6.149 -35.744 -18.591 1.00 53.34 195 ILE A O 1
ATOM 1487 N N . ILE A 1 196 ? -6.273 -34.616 -20.537 1.00 52.81 196 ILE A N 1
ATOM 1488 C CA . ILE A 1 196 ? -7.682 -34.917 -20.802 1.00 52.81 196 ILE A CA 1
ATOM 1489 C C . ILE A 1 196 ? -7.884 -36.429 -20.861 1.00 52.81 196 ILE A C 1
ATOM 1491 O O . ILE A 1 196 ? -8.737 -36.940 -20.153 1.00 52.81 196 ILE A O 1
ATOM 1495 N N . ASN A 1 197 ? -7.028 -37.177 -21.563 1.00 48.84 197 ASN A N 1
ATOM 1496 C CA . ASN A 1 197 ? -7.147 -38.636 -21.580 1.00 48.84 197 ASN A CA 1
ATOM 1497 C C . ASN A 1 197 ? -6.862 -39.299 -20.226 1.00 48.84 197 ASN A C 1
ATOM 1499 O O . ASN A 1 197 ? -7.401 -40.366 -19.970 1.00 48.84 197 ASN A O 1
ATOM 1503 N N . LYS A 1 198 ? -6.049 -38.707 -19.341 1.00 52.12 198 LYS A N 1
ATOM 1504 C CA . LYS A 1 198 ? -5.838 -39.258 -17.990 1.00 52.12 198 LYS A CA 1
ATOM 1505 C C . LYS A 1 198 ? -6.972 -38.915 -17.030 1.00 52.12 198 LYS A C 1
ATOM 1507 O O . LYS A 1 198 ? -7.342 -39.751 -16.219 1.00 52.12 198 LYS A O 1
ATOM 1512 N N . VAL A 1 199 ? -7.511 -37.704 -17.114 1.00 53.03 199 VAL A N 1
ATOM 1513 C CA . VAL A 1 199 ? -8.601 -37.236 -16.252 1.00 53.03 199 VAL A CA 1
ATOM 1514 C C . VAL A 1 199 ? -9.925 -37.857 -16.688 1.00 53.03 199 VAL A C 1
ATOM 1516 O O . VAL A 1 199 ? -10.637 -38.377 -15.843 1.00 53.03 199 VAL A O 1
ATOM 1519 N N . VAL A 1 200 ? -10.207 -37.920 -17.992 1.00 52.28 200 VAL A N 1
ATOM 1520 C CA . VAL A 1 200 ? -11.387 -38.610 -18.537 1.00 52.28 200 VAL A CA 1
ATOM 1521 C C . VAL A 1 200 ? -11.333 -40.104 -18.229 1.00 52.28 200 VAL A C 1
ATOM 1523 O O . VAL A 1 200 ? -12.331 -40.652 -17.790 1.00 52.28 200 VAL A O 1
ATOM 1526 N N . LYS A 1 201 ? -10.165 -40.751 -18.346 1.00 45.12 201 LYS A N 1
ATOM 1527 C CA . LYS A 1 201 ? -10.013 -42.180 -18.021 1.00 45.12 201 LYS A CA 1
ATOM 1528 C C . LYS A 1 201 ? -10.059 -42.491 -16.520 1.00 45.12 201 LYS A C 1
ATOM 1530 O O . LYS A 1 201 ? -10.266 -43.637 -16.154 1.00 45.12 201 LYS A O 1
ATOM 1535 N N . ASN A 1 202 ? -9.853 -41.495 -15.659 1.00 48.00 202 ASN A N 1
ATOM 1536 C CA . ASN A 1 202 ? -10.041 -41.635 -14.212 1.00 48.00 202 ASN A CA 1
ATOM 1537 C C . ASN A 1 202 ? -11.461 -41.239 -13.761 1.00 48.00 202 ASN A C 1
ATOM 1539 O O . ASN A 1 202 ? -11.790 -41.422 -12.592 1.00 48.00 202 ASN A O 1
ATOM 1543 N N . LEU A 1 203 ? -12.270 -40.668 -14.660 1.00 44.12 203 LEU A N 1
ATOM 1544 C CA . LEU A 1 203 ? -13.671 -40.296 -14.435 1.00 44.12 203 LEU A CA 1
ATOM 1545 C C . LEU A 1 203 ? -14.661 -41.227 -15.166 1.00 44.12 203 LEU A C 1
ATOM 1547 O O . LEU A 1 203 ? -15.866 -41.078 -14.975 1.00 44.12 203 LEU A O 1
ATOM 1551 N N . SER A 1 204 ? -14.164 -42.164 -15.983 1.00 42.69 204 SER A N 1
ATOM 1552 C CA . SER A 1 204 ? -14.898 -43.274 -16.613 1.00 42.69 204 SER A CA 1
ATOM 1553 C C . SER A 1 204 ? -14.580 -44.592 -15.922 1.00 42.69 204 SER A C 1
ATOM 1555 O O . SER A 1 204 ? -15.517 -45.377 -15.682 1.00 42.69 204 SER A O 1
#

pLDDT: mean 79.46, std 13.71, range [42.69, 95.81]

Secondary structure (DSSP, 8-state):
-HHHHHHHHHHGGG-GGGHHHHHHHTTPPPPSSHHHHHHHHHHHHHHHHTT-S-HHHHHHHHHHHHHTHHHHHHHHHHHHHHHHHHHHHHHHHHHHHHHHHHHHHHT--HHHHHHHHHHHHHHHHHHHHHHHHHHHHHHHHHHTT--HHHHHHHHHHHHHHHHHHHHHHHHHHHHHHHHHHHHHH-GGGGSTHHHHHHHHHHH-